Protein AF-A0A0Q4GLT6-F1 (afdb_monomer_lite)

Foldseek 3Di:
DVPAQFDFLVVLLVVLLVLLVVVVVCVVPDDDLVSQQVSFVSLLVCVVCSQVQQLLNDDPVQADPDAPAEAEDSPDRFGAGGHHPSVHHTRNNHGDPVSSCSCVSNCPQAWADAPPAQKIKGKSGGWDDWDDDDQKTKIWGIHAQVAWIKIKIFGHPLPDDPPKWKAFPVVRDTFDFPDDDSGMTITTGGHRTIMMIGD

Secondary structure (DSSP, 8-state):
--S-SSB-HHHHHHHHHHHHHHHHHTTTS---HHHHHHHHHHHHHHHHHGGGGSGGGS-GGGB-SS-SSS---TTS---BSSB--SSSPB-SS-B-GGGGGHHHHHHHHHEEEPTTSSEEEEESS-EEEEEEETTEEEEEE-S-TTSEEEEEEEESTT---TT-EEEETTT-PBPPEEEE-SSEEEEEEETT-EEEEE-

Radius of gyration: 19.16 Å; chains: 1; bounding box: 46×37×54 Å

pLDDT: mean 92.36, std 6.63, range [45.94, 98.44]

Structure (mmCIF, N/CA/C/O backbone):
data_AF-A0A0Q4GLT6-F1
#
_entry.id   AF-A0A0Q4GLT6-F1
#
loop_
_atom_site.group_PDB
_atom_site.id
_atom_site.type_symbol
_atom_site.label_atom_id
_atom_site.label_alt_id
_atom_site.label_comp_id
_atom_site.label_asym_id
_atom_site.label_entity_id
_atom_site.label_seq_id
_atom_site.pdbx_PDB_ins_code
_atom_site.Cartn_x
_atom_site.Cartn_y
_atom_site.Cartn_z
_atom_site.occupancy
_atom_site.B_iso_or_equiv
_atom_site.auth_seq_id
_atom_site.auth_comp_id
_atom_site.auth_asym_id
_atom_site.auth_atom_id
_atom_site.pdbx_PDB_model_num
ATOM 1 N N . MET A 1 1 ? 18.173 -14.818 -15.692 1.00 53.97 1 MET A N 1
ATOM 2 C CA . MET A 1 1 ? 18.092 -13.513 -15.004 1.00 53.97 1 MET A CA 1
ATOM 3 C C . MET A 1 1 ? 18.780 -13.551 -13.631 1.00 53.97 1 MET A C 1
ATOM 5 O O . MET A 1 1 ? 18.191 -13.119 -12.659 1.00 53.97 1 MET A O 1
ATOM 9 N N . ARG A 1 2 ? 20.009 -14.083 -13.488 1.00 45.94 2 ARG A N 1
ATOM 10 C CA . ARG A 1 2 ? 20.716 -14.026 -12.184 1.00 45.94 2 ARG A CA 1
ATOM 11 C C . ARG A 1 2 ? 21.613 -12.79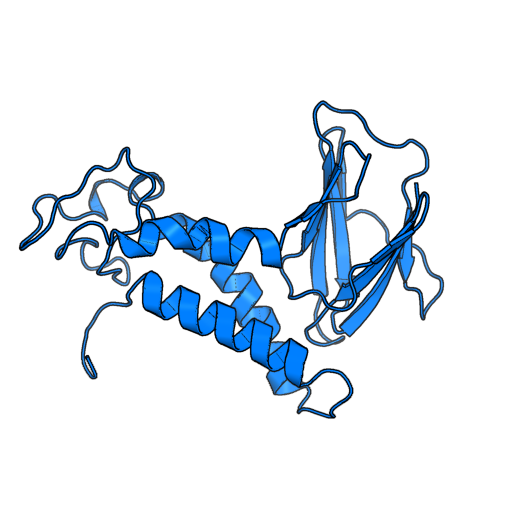0 -12.044 1.00 45.94 2 ARG A C 1
ATOM 13 O O . ARG A 1 2 ? 21.877 -12.378 -10.925 1.00 45.94 2 ARG A O 1
ATOM 20 N N . ASP A 1 3 ? 21.994 -12.199 -13.178 1.00 64.50 3 ASP A N 1
ATOM 21 C CA . ASP A 1 3 ? 22.945 -11.086 -13.290 1.00 64.50 3 ASP A CA 1
ATOM 22 C C . ASP A 1 3 ? 22.360 -9.910 -14.104 1.00 64.50 3 ASP A C 1
ATOM 24 O O . ASP A 1 3 ? 23.092 -9.206 -14.797 1.00 64.50 3 ASP A O 1
ATOM 28 N N . ALA A 1 4 ? 21.031 -9.739 -14.111 1.00 64.19 4 ALA A N 1
ATOM 29 C CA . ALA A 1 4 ? 20.421 -8.595 -14.790 1.00 64.19 4 ALA A CA 1
ATOM 30 C C . ALA A 1 4 ? 20.721 -7.314 -13.983 1.00 64.19 4 ALA A C 1
ATOM 32 O O . ALA A 1 4 ? 20.488 -7.314 -12.775 1.00 64.19 4 ALA A O 1
ATOM 33 N N . PRO A 1 5 ? 21.239 -6.239 -14.608 1.00 76.75 5 PRO A N 1
ATOM 34 C CA . PRO A 1 5 ? 21.562 -4.991 -13.909 1.00 76.75 5 PRO A CA 1
ATOM 35 C C . PRO A 1 5 ? 20.319 -4.150 -13.562 1.00 76.75 5 PRO A C 1
ATOM 37 O O . PRO A 1 5 ? 20.450 -3.091 -12.960 1.00 76.75 5 PRO A O 1
ATOM 40 N N . TYR A 1 6 ? 19.127 -4.624 -13.927 1.00 80.94 6 TYR A N 1
ATOM 41 C CA . TYR A 1 6 ? 17.846 -3.950 -13.752 1.00 80.94 6 TYR A CA 1
ATOM 42 C C . TYR A 1 6 ? 16.875 -4.804 -12.931 1.00 80.94 6 TYR A C 1
ATOM 44 O O . TYR A 1 6 ? 17.048 -6.017 -12.795 1.00 80.94 6 TYR A O 1
ATOM 52 N N . THR A 1 7 ? 15.830 -4.160 -12.417 1.00 86.06 7 THR A N 1
ATOM 53 C CA . THR A 1 7 ? 14.668 -4.828 -11.815 1.00 86.06 7 THR A CA 1
ATOM 54 C C . THR A 1 7 ? 13.480 -4.767 -12.772 1.00 86.06 7 THR A C 1
ATOM 56 O O . THR A 1 7 ? 13.365 -3.809 -13.541 1.00 86.06 7 THR A O 1
ATOM 59 N N . ALA A 1 8 ? 12.596 -5.763 -12.724 1.00 88.56 8 ALA A N 1
ATOM 60 C CA . ALA A 1 8 ? 11.347 -5.752 -13.475 1.00 88.56 8 ALA A CA 1
ATOM 61 C C . ALA A 1 8 ? 10.163 -5.378 -12.581 1.00 88.56 8 ALA A C 1
ATOM 63 O O . ALA A 1 8 ? 10.032 -5.845 -11.444 1.00 88.56 8 ALA A O 1
ATOM 64 N N . ALA A 1 9 ? 9.273 -4.536 -13.104 1.00 90.25 9 ALA A N 1
ATOM 65 C CA . ALA A 1 9 ? 8.124 -4.040 -12.356 1.00 90.25 9 ALA A CA 1
ATOM 66 C C . ALA A 1 9 ? 7.183 -5.180 -11.915 1.00 90.25 9 ALA A C 1
ATOM 68 O O . ALA A 1 9 ? 6.684 -5.163 -10.784 1.00 90.25 9 ALA A O 1
ATOM 69 N N . TYR A 1 10 ? 6.971 -6.182 -12.775 1.00 89.06 10 TYR A N 1
ATOM 70 C CA . TYR A 1 10 ? 6.223 -7.396 -12.447 1.00 89.06 10 TYR A CA 1
ATOM 71 C C . TYR A 1 10 ? 6.847 -8.202 -11.300 1.00 89.06 10 TYR A C 1
ATOM 73 O O . TYR A 1 10 ? 6.156 -8.499 -10.325 1.00 89.06 10 TYR A O 1
ATOM 81 N N . GLU A 1 11 ? 8.147 -8.508 -11.364 1.00 88.81 11 GLU A N 1
ATOM 82 C CA . GLU A 1 11 ? 8.842 -9.301 -10.333 1.00 88.81 11 GLU A CA 1
ATOM 83 C C . GLU A 1 11 ? 8.754 -8.624 -8.958 1.00 88.81 11 GLU A C 1
ATOM 85 O O . GLU A 1 11 ? 8.500 -9.258 -7.932 1.00 88.81 11 GLU A O 1
ATOM 90 N N . GLU A 1 12 ? 8.891 -7.299 -8.928 1.00 90.50 12 GLU A N 1
ATOM 91 C CA . GLU A 1 12 ? 8.706 -6.514 -7.714 1.00 90.50 12 GLU A CA 1
ATOM 92 C C . GLU A 1 12 ? 7.288 -6.598 -7.144 1.00 90.50 12 GLU A C 1
ATOM 94 O O . GLU A 1 12 ? 7.102 -6.658 -5.921 1.00 90.50 12 GLU A O 1
ATOM 99 N N . GLN A 1 13 ? 6.278 -6.593 -8.014 1.00 91.94 13 GLN A N 1
ATOM 100 C CA . GLN A 1 13 ? 4.893 -6.747 -7.597 1.00 91.94 13 GLN A CA 1
ATOM 101 C C . GLN A 1 13 ? 4.614 -8.164 -7.080 1.00 91.94 13 GLN A C 1
ATOM 103 O O . GLN A 1 13 ? 3.878 -8.299 -6.099 1.00 91.94 13 GLN A O 1
ATOM 108 N N . GLU A 1 14 ? 5.220 -9.202 -7.661 1.00 91.88 14 GLU A N 1
ATOM 109 C CA . GLU A 1 14 ? 5.133 -10.569 -7.136 1.00 91.88 14 GLU A CA 1
ATOM 110 C C . GLU A 1 14 ? 5.737 -10.670 -5.735 1.00 91.88 14 GLU A C 1
ATOM 112 O O . GLU A 1 14 ? 5.098 -11.223 -4.838 1.00 91.88 14 GLU A O 1
ATOM 117 N N . VAL A 1 15 ? 6.914 -10.076 -5.503 1.00 94.00 15 VAL A N 1
ATOM 118 C CA . VAL A 1 15 ? 7.520 -10.013 -4.162 1.00 94.00 15 VAL A CA 1
ATOM 119 C C . VAL A 1 15 ? 6.592 -9.288 -3.189 1.00 94.00 15 VAL A C 1
ATOM 121 O O . VAL A 1 15 ? 6.331 -9.788 -2.095 1.00 94.00 15 VAL A O 1
ATOM 124 N N . TYR A 1 16 ? 6.050 -8.133 -3.580 1.00 95.19 16 TYR A N 1
ATOM 125 C CA . TYR A 1 16 ? 5.094 -7.386 -2.764 1.00 95.19 16 TYR A CA 1
ATOM 126 C C . TYR A 1 16 ? 3.873 -8.235 -2.375 1.00 95.19 16 TYR A C 1
ATOM 128 O O . TYR A 1 16 ? 3.513 -8.301 -1.196 1.00 95.19 16 TYR A O 1
ATOM 136 N N . SER A 1 17 ? 3.265 -8.925 -3.340 1.00 94.44 17 SER A N 1
ATOM 137 C CA . SER A 1 17 ? 2.111 -9.792 -3.096 1.00 94.44 17 SER A CA 1
ATOM 138 C C . SER A 1 17 ? 2.463 -10.989 -2.217 1.00 94.44 17 SER A C 1
ATOM 140 O O . SER A 1 17 ? 1.755 -11.248 -1.246 1.00 94.44 17 SER A O 1
ATOM 142 N N . ALA A 1 18 ? 3.589 -11.655 -2.475 1.00 96.38 18 ALA A N 1
ATOM 143 C CA . ALA A 1 18 ? 4.052 -12.785 -1.676 1.00 96.38 18 ALA A CA 1
ATOM 144 C C . ALA A 1 18 ? 4.312 -12.396 -0.212 1.00 96.38 18 ALA A C 1
ATOM 146 O O . ALA A 1 18 ? 4.045 -13.180 0.696 1.00 96.38 18 ALA A O 1
ATOM 147 N N . LEU A 1 19 ? 4.798 -11.178 0.042 1.00 96.94 19 LEU A N 1
ATOM 148 C CA . LEU A 1 19 ? 4.996 -10.669 1.399 1.00 96.94 19 LEU A CA 1
ATOM 149 C C . LEU A 1 19 ? 3.674 -10.374 2.122 1.00 96.94 19 LEU A C 1
ATOM 151 O O . LEU A 1 19 ? 3.557 -10.652 3.318 1.00 96.94 19 LEU A O 1
ATOM 155 N N . HIS A 1 20 ? 2.673 -9.846 1.412 1.00 95.75 20 HIS A N 1
ATOM 156 C CA . HIS A 1 20 ? 1.318 -9.701 1.950 1.00 95.75 20 HIS A CA 1
ATOM 157 C C . HIS A 1 20 ? 0.700 -11.065 2.289 1.00 95.75 20 HIS A C 1
ATOM 159 O O . HIS A 1 20 ? 0.166 -11.239 3.388 1.00 95.75 20 HIS A O 1
ATOM 165 N N . ASP A 1 21 ? 0.826 -12.039 1.386 1.00 95.19 21 ASP A N 1
ATOM 166 C CA . ASP A 1 21 ? 0.329 -13.398 1.598 1.00 95.19 21 ASP A CA 1
ATOM 167 C C . ASP A 1 21 ? 1.058 -14.085 2.757 1.00 95.19 21 ASP A C 1
ATOM 169 O O . ASP A 1 21 ? 0.410 -14.653 3.631 1.00 95.19 21 ASP A O 1
ATOM 173 N N . TYR A 1 22 ? 2.384 -13.950 2.853 1.00 96.50 22 TYR A N 1
ATOM 174 C CA . TYR A 1 22 ? 3.155 -14.470 3.983 1.00 96.50 22 TYR A CA 1
ATOM 175 C C . TYR A 1 22 ? 2.624 -13.955 5.326 1.00 96.50 22 TYR A C 1
ATOM 177 O O . TYR A 1 22 ? 2.418 -14.742 6.249 1.00 96.50 22 TYR A O 1
ATOM 185 N N . LEU A 1 23 ? 2.376 -12.646 5.449 1.00 94.75 23 LEU A N 1
ATOM 186 C CA . LEU A 1 23 ? 1.853 -12.064 6.689 1.00 94.75 23 LEU A CA 1
ATOM 187 C C . LEU A 1 23 ? 0.439 -12.548 7.017 1.00 94.75 23 LEU A C 1
ATOM 189 O O . LEU A 1 23 ? 0.106 -12.698 8.192 1.00 94.75 23 LEU A O 1
ATOM 193 N N . LYS A 1 24 ? -0.381 -12.783 5.992 1.00 92.44 24 LYS A N 1
ATOM 194 C CA . LYS A 1 24 ? -1.731 -13.322 6.144 1.00 92.44 24 LYS A CA 1
ATOM 195 C C . LYS A 1 24 ? -1.706 -14.778 6.610 1.00 92.44 24 LYS A C 1
ATOM 197 O O . LYS A 1 24 ? -2.409 -15.118 7.552 1.00 92.44 24 LYS A O 1
ATOM 202 N N . GLU A 1 25 ? -0.881 -15.621 5.996 1.00 93.94 25 GLU A N 1
ATOM 203 C CA . GLU A 1 25 ? -0.730 -17.029 6.388 1.00 93.94 25 GLU A CA 1
ATOM 204 C C . GLU A 1 25 ? -0.052 -17.179 7.762 1.00 93.94 25 GLU A C 1
ATOM 206 O O . GLU A 1 25 ? -0.328 -18.120 8.502 1.00 93.94 25 GLU A O 1
ATOM 211 N N . ALA A 1 26 ? 0.805 -16.226 8.143 1.00 93.06 26 ALA A N 1
ATOM 212 C CA . ALA A 1 26 ? 1.426 -16.168 9.465 1.00 93.06 26 ALA A CA 1
ATOM 213 C C . ALA A 1 26 ? 0.487 -15.635 10.567 1.00 93.06 26 ALA A C 1
ATOM 215 O O . ALA A 1 26 ? 0.909 -15.492 11.718 1.00 93.06 26 ALA A O 1
ATOM 216 N N . GLU A 1 27 ? -0.771 -15.311 10.259 1.00 87.94 27 GLU A N 1
ATOM 217 C CA . GLU A 1 27 ? -1.710 -14.801 11.251 1.00 87.94 27 GLU A CA 1
ATOM 218 C C . GLU A 1 27 ? -1.935 -15.814 12.389 1.00 87.94 27 GLU A C 1
ATOM 220 O O . GLU A 1 27 ? -2.259 -16.980 12.177 1.00 87.94 27 GLU A O 1
ATOM 225 N N . GLY A 1 28 ? -1.752 -15.363 13.634 1.00 86.56 28 GLY A N 1
ATOM 226 C CA . GLY A 1 28 ? -1.844 -16.223 14.819 1.00 86.56 28 GLY A CA 1
ATOM 227 C C . GLY A 1 28 ? -0.622 -17.119 15.057 1.00 86.56 28 GLY A C 1
ATOM 228 O O . GLY A 1 28 ? -0.578 -17.807 16.076 1.00 86.56 28 GLY A O 1
ATOM 229 N N . ILE A 1 29 ? 0.381 -17.077 14.177 1.00 92.62 29 ILE A N 1
ATOM 230 C CA . ILE A 1 29 ? 1.653 -17.785 14.326 1.00 92.62 29 ILE A CA 1
ATOM 231 C C . ILE A 1 29 ? 2.713 -16.804 14.833 1.00 92.62 29 ILE A C 1
ATOM 233 O O . ILE A 1 29 ? 2.824 -15.660 14.381 1.00 92.62 29 ILE A O 1
ATOM 237 N N . GLU A 1 30 ? 3.518 -17.243 15.799 1.00 91.44 30 GLU A N 1
ATOM 238 C CA . GLU A 1 30 ? 4.650 -16.449 16.258 1.00 91.44 30 GLU A CA 1
ATOM 239 C C . GLU A 1 30 ? 5.762 -16.461 15.201 1.00 91.44 30 GLU A C 1
ATOM 241 O O . GLU A 1 30 ? 6.392 -17.483 14.938 1.00 91.44 30 GLU A O 1
ATOM 246 N N . ILE A 1 31 ? 6.004 -15.298 14.599 1.00 94.56 31 ILE A N 1
ATOM 247 C CA . ILE A 1 31 ? 7.151 -15.038 13.729 1.00 94.56 31 ILE A CA 1
ATOM 248 C C . ILE A 1 31 ? 8.060 -13.993 14.371 1.00 94.56 31 ILE A C 1
ATOM 250 O O . ILE A 1 31 ? 7.618 -13.183 15.193 1.00 94.56 31 ILE A O 1
ATOM 254 N N . LEU A 1 32 ? 9.338 -13.990 13.985 1.00 95.69 32 LEU A N 1
ATOM 255 C CA . LEU A 1 32 ? 10.314 -13.055 14.540 1.00 95.69 32 LEU A CA 1
ATOM 256 C C . LEU A 1 32 ? 9.850 -11.597 14.344 1.00 95.69 32 LEU A C 1
ATOM 258 O O . LEU A 1 32 ? 9.499 -11.214 13.224 1.00 95.69 32 LEU A O 1
ATOM 262 N N . PRO A 1 33 ? 9.895 -10.745 15.387 1.00 93.25 33 PRO A N 1
ATOM 263 C CA . PRO A 1 33 ? 9.512 -9.337 15.269 1.00 93.25 33 PRO A CA 1
ATOM 264 C C . PRO A 1 33 ? 10.293 -8.582 14.181 1.00 93.25 33 PRO A C 1
ATOM 266 O O . PRO A 1 33 ? 9.737 -7.739 13.482 1.00 93.25 33 PRO A O 1
ATOM 269 N N . SER A 1 34 ? 11.568 -8.930 13.971 1.00 95.94 34 SER A N 1
ATOM 270 C CA . SER A 1 34 ? 12.395 -8.376 12.890 1.00 95.94 34 SER A CA 1
ATOM 271 C C . SER A 1 34 ? 11.851 -8.673 11.492 1.00 95.94 34 SER A C 1
ATOM 273 O O . SER A 1 34 ? 11.981 -7.825 10.616 1.00 95.94 34 SER A O 1
ATOM 275 N N . VAL A 1 35 ? 11.216 -9.831 11.281 1.00 96.00 35 VAL A N 1
ATOM 276 C CA . VAL A 1 35 ? 10.602 -10.192 9.994 1.00 96.00 35 VAL A CA 1
ATOM 277 C C . VAL A 1 35 ? 9.373 -9.325 9.742 1.00 96.00 35 VAL A C 1
ATOM 279 O O . VAL A 1 35 ? 9.273 -8.718 8.681 1.00 96.00 35 VAL A O 1
ATOM 282 N N . ARG A 1 36 ? 8.479 -9.179 10.731 1.00 94.50 36 ARG A N 1
ATOM 283 C CA . ARG A 1 36 ? 7.314 -8.280 10.614 1.00 94.50 36 ARG A CA 1
ATOM 284 C C . ARG A 1 36 ? 7.729 -6.844 10.321 1.00 94.50 36 ARG A C 1
ATOM 286 O O . ARG A 1 36 ? 7.158 -6.217 9.433 1.00 94.50 36 ARG A O 1
ATOM 293 N N . LEU A 1 37 ? 8.726 -6.351 11.055 1.00 96.62 37 LEU A N 1
ATOM 294 C CA . LEU A 1 37 ? 9.273 -5.010 10.884 1.00 96.62 37 LEU A CA 1
ATOM 295 C C . LEU A 1 37 ? 9.829 -4.818 9.470 1.00 96.62 37 LEU A C 1
ATOM 297 O O . LEU A 1 37 ? 9.433 -3.878 8.787 1.00 96.62 37 LEU A O 1
ATOM 301 N N . LEU A 1 38 ? 10.708 -5.720 9.021 1.00 97.88 38 LEU A N 1
ATOM 302 C CA . LEU A 1 38 ? 11.345 -5.623 7.709 1.00 97.88 38 LEU A CA 1
ATOM 303 C C . LEU A 1 38 ? 10.314 -5.651 6.578 1.00 97.88 38 LEU A C 1
ATOM 305 O O . LEU A 1 38 ? 10.398 -4.842 5.660 1.00 97.88 38 LEU A O 1
ATOM 309 N N . ILE A 1 39 ? 9.329 -6.550 6.660 1.00 97.50 39 ILE A N 1
ATOM 310 C CA . ILE A 1 39 ? 8.279 -6.661 5.644 1.00 97.50 39 ILE A CA 1
ATOM 311 C C . ILE A 1 39 ? 7.423 -5.390 5.598 1.00 97.50 39 ILE A C 1
ATOM 313 O O . ILE A 1 39 ? 7.142 -4.886 4.513 1.00 97.50 39 ILE A O 1
ATOM 317 N N . ALA A 1 40 ? 7.022 -4.849 6.751 1.00 97.00 40 ALA A N 1
ATOM 318 C CA . ALA A 1 40 ? 6.205 -3.638 6.793 1.00 97.00 40 ALA A CA 1
ATOM 319 C C . ALA A 1 40 ? 6.943 -2.414 6.230 1.00 97.00 40 ALA A C 1
ATOM 321 O O . ALA A 1 40 ? 6.370 -1.670 5.435 1.00 97.00 40 ALA A O 1
ATOM 322 N N . GLU A 1 41 ? 8.222 -2.238 6.569 1.00 97.50 41 GLU A N 1
ATOM 323 C CA . GLU A 1 41 ? 9.033 -1.148 6.013 1.00 97.50 41 GLU A CA 1
ATOM 324 C C . GLU A 1 41 ? 9.321 -1.352 4.519 1.00 97.50 41 GLU A C 1
ATOM 326 O O . GLU A 1 41 ? 9.269 -0.389 3.753 1.00 97.50 41 GLU A O 1
ATOM 331 N N . PHE A 1 42 ? 9.542 -2.592 4.065 1.00 96.94 42 PHE A N 1
ATOM 332 C CA . PHE A 1 42 ? 9.641 -2.891 2.634 1.00 96.94 42 PHE A CA 1
ATOM 333 C C . PHE A 1 42 ? 8.369 -2.466 1.894 1.00 96.94 42 PHE A C 1
ATOM 335 O O . PHE A 1 42 ? 8.447 -1.729 0.913 1.00 96.94 42 PHE A O 1
ATOM 342 N N . ILE A 1 43 ? 7.196 -2.876 2.390 1.00 96.56 43 ILE A N 1
ATOM 343 C CA . ILE A 1 43 ? 5.889 -2.524 1.820 1.00 96.56 43 ILE A CA 1
ATOM 344 C C . ILE A 1 43 ? 5.715 -1.003 1.759 1.00 96.56 43 ILE A C 1
ATOM 346 O O . ILE A 1 43 ? 5.368 -0.462 0.708 1.00 96.56 43 ILE A O 1
ATOM 350 N N . ARG A 1 44 ? 6.023 -0.301 2.853 1.00 95.94 44 ARG A N 1
ATOM 351 C CA . ARG A 1 44 ? 5.965 1.161 2.917 1.00 95.94 44 ARG A CA 1
ATOM 352 C C . ARG A 1 44 ? 6.814 1.821 1.835 1.00 95.94 44 ARG A C 1
ATOM 354 O O . ARG A 1 44 ? 6.348 2.723 1.138 1.00 95.94 44 ARG A O 1
ATOM 361 N N . HIS A 1 45 ? 8.068 1.400 1.705 1.00 95.12 45 HIS A N 1
ATOM 362 C CA . HIS A 1 45 ? 8.991 1.994 0.743 1.00 95.12 45 HIS A CA 1
ATOM 363 C C . HIS A 1 45 ? 8.650 1.613 -0.700 1.00 95.12 45 HIS A C 1
ATOM 365 O O . HIS A 1 45 ? 8.780 2.456 -1.589 1.00 95.12 45 HIS A O 1
ATOM 371 N N . MET A 1 46 ? 8.125 0.406 -0.925 1.00 92.88 46 MET A N 1
ATOM 372 C CA . MET A 1 46 ? 7.601 -0.032 -2.219 1.00 92.88 46 MET A CA 1
ATOM 373 C C . MET A 1 46 ? 6.496 0.913 -2.713 1.00 92.88 46 MET A C 1
ATOM 375 O O . MET A 1 46 ? 6.559 1.388 -3.848 1.00 92.88 46 MET A O 1
ATOM 379 N N . MET A 1 47 ? 5.564 1.306 -1.835 1.00 89.69 47 MET A N 1
ATOM 380 C CA . MET A 1 47 ? 4.498 2.262 -2.171 1.00 89.69 47 MET A CA 1
ATOM 381 C C . MET A 1 47 ? 5.016 3.625 -2.641 1.00 89.69 47 MET A C 1
ATOM 383 O O . MET A 1 47 ? 4.379 4.273 -3.470 1.00 89.69 47 MET A O 1
ATOM 387 N N . GLY A 1 48 ? 6.167 4.069 -2.128 1.00 86.44 48 GLY A N 1
ATOM 388 C CA . GLY A 1 48 ? 6.793 5.325 -2.543 1.00 86.44 48 GLY A CA 1
ATOM 389 C C . GLY A 1 48 ? 7.447 5.258 -3.926 1.00 86.44 48 GLY A C 1
ATOM 390 O O . GLY A 1 48 ? 7.506 6.270 -4.627 1.00 86.44 48 GLY A O 1
ATOM 391 N N . ARG A 1 49 ? 7.918 4.077 -4.342 1.00 89.19 49 ARG A N 1
ATOM 392 C CA . ARG A 1 49 ? 8.647 3.901 -5.608 1.00 89.19 49 ARG A CA 1
ATOM 393 C C . ARG A 1 49 ? 7.795 3.367 -6.754 1.00 89.19 49 ARG A C 1
ATOM 395 O O . ARG A 1 49 ? 8.034 3.782 -7.878 1.00 89.19 49 ARG A O 1
ATOM 402 N N . VAL A 1 50 ? 6.766 2.555 -6.496 1.00 91.31 50 VAL A N 1
ATOM 403 C CA . VAL A 1 50 ? 5.988 1.864 -7.548 1.00 91.31 50 VAL A CA 1
ATOM 404 C C . VAL A 1 50 ? 5.332 2.813 -8.557 1.00 91.31 50 VAL A C 1
ATOM 406 O O . VAL A 1 50 ? 5.218 2.496 -9.736 1.00 91.31 50 VAL A O 1
ATOM 409 N N . ALA A 1 51 ? 4.948 4.020 -8.130 1.00 90.69 51 ALA A N 1
ATOM 410 C CA . ALA A 1 51 ? 4.429 5.040 -9.041 1.00 90.69 51 ALA A CA 1
ATOM 411 C C . ALA A 1 51 ? 5.467 5.464 -10.099 1.00 90.69 51 ALA A C 1
ATOM 413 O O . ALA A 1 51 ? 5.101 5.814 -11.214 1.00 90.69 51 ALA A O 1
ATOM 414 N N . HIS A 1 52 ? 6.757 5.395 -9.775 1.00 92.62 52 HIS A N 1
ATOM 415 C CA . HIS A 1 52 ? 7.857 5.750 -10.668 1.00 92.62 52 HIS A CA 1
ATOM 416 C C . HIS A 1 52 ? 8.254 4.608 -11.611 1.00 92.62 52 HIS A C 1
ATOM 418 O O . HIS A 1 52 ? 9.203 4.758 -12.368 1.00 92.62 52 HIS A O 1
ATOM 424 N N . TYR A 1 53 ? 7.528 3.486 -11.611 1.00 93.50 53 TYR A N 1
ATOM 425 C CA . TYR A 1 53 ? 7.721 2.432 -12.617 1.00 93.50 53 TYR A CA 1
ATOM 426 C C . TYR A 1 53 ? 7.023 2.792 -13.925 1.00 93.50 53 TYR A C 1
ATOM 428 O O . TYR A 1 53 ? 7.374 2.286 -14.988 1.00 93.50 53 TYR A O 1
ATOM 436 N N . TYR A 1 54 ? 6.056 3.709 -13.857 1.00 94.06 54 TYR A N 1
ATOM 437 C CA . TYR A 1 54 ? 5.382 4.256 -15.020 1.00 94.06 54 TYR A CA 1
ATOM 438 C C . TYR A 1 54 ? 6.216 5.391 -15.629 1.00 94.06 54 TYR A C 1
ATOM 440 O O . TYR A 1 54 ? 6.563 6.345 -14.922 1.00 94.06 54 TYR A O 1
ATOM 448 N N . PRO A 1 55 ? 6.459 5.379 -16.951 1.00 94.25 55 PRO A N 1
ATOM 449 C CA . PRO A 1 55 ? 7.247 6.416 -17.615 1.00 94.25 55 PRO A CA 1
ATOM 450 C C . PRO A 1 55 ? 6.611 7.810 -17.517 1.00 94.25 55 PRO A C 1
ATOM 452 O O . PRO A 1 55 ? 7.307 8.818 -17.630 1.00 94.25 55 PRO A O 1
ATOM 455 N N . THR A 1 56 ? 5.300 7.888 -17.264 1.00 93.06 56 THR A N 1
ATOM 456 C CA . THR A 1 56 ? 4.561 9.138 -17.021 1.00 93.06 56 THR A CA 1
ATOM 457 C C . THR A 1 56 ? 5.029 9.878 -15.764 1.00 93.06 56 THR A C 1
ATOM 459 O O . THR A 1 56 ? 4.893 11.097 -15.686 1.00 93.06 56 THR A O 1
ATOM 462 N N . MET A 1 57 ? 5.587 9.159 -14.786 1.00 94.19 57 MET A N 1
ATOM 463 C CA . MET A 1 57 ? 6.092 9.724 -13.528 1.00 94.19 57 MET A CA 1
ATOM 464 C C . MET A 1 57 ? 7.600 10.001 -13.563 1.00 94.19 57 MET A C 1
ATOM 466 O O . MET A 1 57 ? 8.138 10.591 -12.625 1.00 94.19 57 MET A O 1
ATOM 470 N N . LEU A 1 58 ? 8.284 9.590 -14.633 1.00 93.31 58 LEU A N 1
ATOM 471 C CA . LEU A 1 58 ? 9.722 9.753 -14.796 1.00 93.31 58 LEU A CA 1
ATOM 472 C C . LEU A 1 58 ? 10.060 10.995 -15.622 1.00 93.31 58 LEU A C 1
ATOM 474 O O . LEU A 1 58 ? 9.339 11.406 -16.541 1.00 93.31 58 LEU A O 1
ATOM 478 N N . LYS A 1 59 ? 11.217 11.582 -15.304 1.00 92.62 59 LYS A N 1
ATOM 479 C CA . LYS A 1 59 ? 11.815 12.617 -16.146 1.00 92.62 59 LYS A CA 1
ATOM 480 C C . LYS A 1 59 ? 12.169 12.037 -17.512 1.00 92.62 59 LYS A C 1
ATOM 482 O O . LYS A 1 59 ? 12.459 10.852 -17.633 1.00 92.62 59 LYS A O 1
ATOM 487 N N . GLU A 1 60 ? 12.154 12.882 -18.534 1.00 92.62 60 GLU A N 1
ATOM 488 C CA . GLU A 1 60 ? 12.373 12.445 -19.915 1.00 92.62 60 GLU A CA 1
ATOM 489 C C . GLU A 1 60 ? 13.745 11.821 -20.123 1.00 92.62 60 GLU A C 1
ATOM 491 O O . GLU A 1 60 ? 13.864 10.783 -20.759 1.00 92.62 60 GLU A O 1
ATOM 496 N N . GLU A 1 61 ? 14.767 12.419 -19.526 1.00 93.06 61 GLU A N 1
ATOM 497 C CA . GLU A 1 61 ? 16.139 11.941 -19.593 1.00 93.06 61 GLU A CA 1
ATOM 498 C C . GLU A 1 61 ? 16.350 10.574 -18.922 1.00 93.06 61 GLU A C 1
ATOM 500 O O . GLU A 1 61 ? 17.316 9.892 -19.252 1.00 93.06 61 GLU A O 1
ATOM 505 N N . ALA A 1 62 ? 15.449 10.152 -18.028 1.00 93.19 62 ALA A N 1
ATOM 506 C CA . ALA A 1 62 ? 15.530 8.869 -17.330 1.00 93.19 62 ALA A CA 1
ATOM 507 C C . ALA A 1 62 ? 14.894 7.708 -18.116 1.00 93.19 62 ALA A C 1
ATOM 509 O O . ALA A 1 62 ? 15.026 6.557 -17.709 1.00 93.19 62 ALA A O 1
ATOM 510 N N . VAL A 1 63 ? 14.201 7.996 -19.222 1.00 95.06 63 VAL A N 1
ATOM 511 C CA . VAL A 1 63 ? 13.527 6.994 -20.056 1.00 95.06 63 VAL A CA 1
ATOM 512 C C . VAL A 1 63 ? 14.280 6.848 -21.376 1.00 95.06 63 VAL A C 1
ATOM 514 O O . VAL A 1 63 ? 14.692 7.844 -21.979 1.00 95.06 63 VAL A O 1
ATOM 517 N N . ALA A 1 64 ? 14.472 5.609 -21.826 1.00 94.62 64 ALA A N 1
ATOM 518 C CA . ALA A 1 64 ? 15.107 5.310 -23.100 1.00 94.62 64 ALA A CA 1
ATOM 519 C C . ALA A 1 64 ? 14.355 6.002 -24.247 1.00 94.62 64 ALA A C 1
ATOM 521 O O . ALA A 1 64 ? 13.124 6.029 -24.288 1.00 94.62 64 ALA A O 1
ATOM 522 N N . LYS A 1 65 ? 15.102 6.601 -25.179 1.00 90.00 65 LYS A N 1
ATOM 523 C CA . LYS A 1 65 ? 14.511 7.255 -26.361 1.00 90.00 65 LYS A CA 1
ATOM 524 C C . LYS A 1 65 ? 14.089 6.255 -27.430 1.00 90.00 65 LYS A C 1
ATOM 526 O O . LYS A 1 65 ? 13.153 6.526 -28.173 1.00 90.00 65 LYS A O 1
ATOM 531 N N . GLU A 1 66 ? 14.796 5.135 -27.502 1.00 88.50 66 GLU A N 1
ATOM 532 C CA . GLU A 1 66 ? 14.533 4.035 -28.419 1.00 88.50 66 GLU A CA 1
ATOM 533 C C . GLU A 1 66 ? 14.601 2.733 -27.623 1.00 88.50 66 GLU A C 1
ATOM 535 O O . GLU A 1 66 ? 15.550 2.511 -26.868 1.00 88.50 66 GLU A O 1
ATOM 540 N N . SER A 1 67 ? 13.589 1.886 -27.782 1.00 89.75 67 SER A N 1
ATOM 541 C CA . SER A 1 67 ? 13.558 0.534 -27.233 1.00 89.75 67 SER A CA 1
ATOM 542 C C . SER A 1 67 ? 14.144 -0.457 -28.242 1.00 89.75 67 SER A C 1
ATOM 544 O O . SER A 1 67 ? 14.001 -0.313 -29.455 1.00 89.75 67 SER A O 1
ATOM 546 N N . LYS A 1 68 ? 14.823 -1.490 -27.740 1.00 88.75 68 LYS A N 1
ATOM 547 C CA . LYS A 1 68 ? 15.456 -2.547 -28.544 1.00 88.75 68 LYS A CA 1
ATOM 548 C C . LYS A 1 68 ? 14.435 -3.530 -29.114 1.00 88.75 68 LYS A C 1
ATOM 550 O O . LYS A 1 68 ? 14.661 -4.080 -30.190 1.00 88.75 68 LYS A O 1
ATOM 555 N N . THR A 1 69 ? 13.351 -3.770 -28.376 1.00 88.19 69 THR A N 1
ATOM 556 C CA . THR A 1 69 ? 12.379 -4.828 -28.688 1.00 88.19 69 THR A CA 1
ATOM 557 C C . THR A 1 69 ? 10.943 -4.312 -28.710 1.00 88.19 69 THR A C 1
ATOM 559 O O . THR A 1 69 ? 10.229 -4.548 -29.681 1.00 88.19 69 THR A O 1
ATOM 562 N N . GLY A 1 70 ? 10.506 -3.667 -27.629 1.00 90.56 70 GLY A N 1
ATOM 563 C CA . GLY A 1 70 ? 9.141 -3.190 -27.439 1.00 90.56 70 GLY A CA 1
ATOM 564 C C . GLY A 1 70 ? 8.943 -1.745 -27.881 1.00 90.56 70 GLY A C 1
ATOM 565 O O . GLY A 1 70 ? 9.705 -1.210 -28.679 1.00 90.56 70 GLY A O 1
ATOM 566 N N . GLU A 1 71 ? 7.922 -1.108 -27.317 1.00 92.38 71 GLU A N 1
ATOM 567 C CA . GLU A 1 71 ? 7.548 0.285 -27.574 1.00 92.38 71 GLU A CA 1
ATOM 568 C C . GLU A 1 71 ? 7.431 1.044 -26.249 1.00 92.38 71 GLU A C 1
ATOM 570 O O . GLU A 1 71 ? 7.131 0.450 -25.205 1.00 92.38 71 GLU A O 1
ATOM 575 N N . ILE A 1 72 ? 7.636 2.361 -26.294 1.00 93.94 72 ILE A N 1
ATOM 576 C CA . ILE A 1 72 ? 7.433 3.248 -25.145 1.00 93.94 72 ILE A CA 1
ATOM 577 C C . ILE A 1 72 ? 6.491 4.382 -25.539 1.00 93.94 72 ILE A C 1
ATOM 579 O O . ILE A 1 72 ? 6.852 5.275 -26.304 1.00 93.94 72 ILE A O 1
ATOM 583 N N . ASP A 1 73 ? 5.311 4.415 -24.924 1.00 93.56 73 ASP A N 1
ATOM 584 C CA . ASP A 1 73 ? 4.458 5.598 -24.892 1.00 93.56 73 ASP A CA 1
ATOM 585 C C . ASP A 1 73 ? 4.389 6.142 -23.461 1.00 93.56 73 ASP A C 1
ATOM 587 O O . ASP A 1 73 ? 3.730 5.599 -22.570 1.00 93.56 73 ASP A O 1
ATOM 591 N N . ARG A 1 74 ? 5.049 7.284 -23.240 1.00 92.38 74 ARG A N 1
ATOM 592 C CA . ARG A 1 74 ? 5.110 7.958 -21.931 1.00 92.38 74 ARG A CA 1
ATOM 593 C C . ARG A 1 74 ? 3.747 8.446 -21.428 1.00 92.38 74 ARG A C 1
ATOM 595 O O . ARG A 1 74 ? 3.635 8.829 -20.263 1.00 92.38 74 ARG A O 1
ATOM 602 N N . LYS A 1 75 ? 2.716 8.463 -22.279 1.00 92.50 75 LYS A N 1
ATOM 603 C CA . LYS A 1 75 ? 1.338 8.810 -21.904 1.00 92.50 75 LYS A CA 1
ATOM 604 C C . LYS A 1 75 ? 0.542 7.602 -21.414 1.00 92.50 75 LYS A C 1
ATOM 606 O O . LYS A 1 75 ? -0.538 7.792 -20.852 1.00 92.50 75 LYS A O 1
ATOM 611 N N . LEU A 1 76 ? 1.045 6.384 -21.620 1.00 91.81 76 LEU A N 1
ATOM 612 C CA . LEU A 1 76 ? 0.414 5.164 -21.139 1.00 91.81 76 LEU A CA 1
ATOM 613 C C . LEU A 1 76 ? 0.893 4.821 -19.728 1.00 91.81 76 LEU A C 1
ATOM 615 O O . LEU A 1 76 ? 2.087 4.796 -19.435 1.00 91.81 76 LEU A O 1
ATOM 619 N N . TRP A 1 77 ? -0.066 4.472 -18.872 1.00 92.31 77 TRP A N 1
ATOM 620 C CA . TRP A 1 77 ? 0.168 3.970 -17.517 1.00 92.31 77 TRP A CA 1
ATOM 621 C C . TRP A 1 77 ? 0.494 2.473 -17.537 1.00 92.31 77 TRP A C 1
ATOM 623 O O . TRP A 1 77 ? -0.197 1.660 -16.928 1.00 92.31 77 TRP A O 1
ATOM 633 N N . ILE A 1 78 ? 1.543 2.119 -18.276 1.00 93.81 78 ILE A N 1
ATOM 634 C CA . ILE A 1 78 ? 2.124 0.775 -18.325 1.00 93.81 78 ILE A CA 1
ATOM 635 C C . ILE A 1 78 ? 3.575 0.902 -17.864 1.00 93.81 78 ILE A C 1
ATOM 637 O O . ILE A 1 78 ? 4.283 1.809 -18.311 1.00 93.81 78 ILE A O 1
ATOM 641 N N . ALA A 1 79 ? 3.983 0.059 -16.917 1.00 94.88 79 ALA A N 1
ATOM 642 C CA . ALA A 1 79 ? 5.315 0.125 -16.331 1.00 94.88 79 ALA A CA 1
ATOM 643 C C . ALA A 1 79 ? 6.407 -0.186 -17.367 1.00 94.88 79 ALA A C 1
ATOM 645 O O . ALA A 1 79 ? 6.159 -0.902 -18.336 1.00 94.88 79 ALA A O 1
ATOM 646 N N . LEU A 1 80 ? 7.603 0.364 -17.168 1.00 94.69 80 LEU A N 1
ATOM 647 C CA . LEU A 1 80 ? 8.790 -0.035 -17.926 1.00 94.69 80 LEU A CA 1
ATOM 648 C C . LEU A 1 80 ? 9.237 -1.436 -17.488 1.00 94.69 80 LEU A C 1
ATOM 650 O O . LEU A 1 80 ? 9.139 -1.766 -16.306 1.00 94.69 80 LEU A O 1
ATOM 654 N N . GLU A 1 81 ? 9.705 -2.243 -18.439 1.00 91.88 81 GLU A N 1
ATOM 655 C CA . GLU A 1 81 ? 10.143 -3.620 -18.177 1.00 91.88 81 GLU A CA 1
ATOM 656 C C . GLU A 1 81 ? 11.491 -3.663 -17.454 1.00 91.88 81 GLU A C 1
ATOM 658 O O . GLU A 1 81 ? 11.628 -4.357 -16.454 1.00 91.88 81 GLU A O 1
ATOM 663 N N . ASP A 1 82 ? 12.470 -2.885 -17.912 1.00 91.88 82 ASP A N 1
ATOM 664 C CA . ASP A 1 82 ? 13.789 -2.764 -17.300 1.00 91.88 82 ASP A CA 1
ATOM 665 C C . ASP A 1 82 ? 13.928 -1.424 -16.566 1.00 91.88 82 ASP A C 1
ATOM 667 O O . ASP A 1 82 ? 14.075 -0.355 -17.168 1.00 91.88 82 ASP A O 1
ATOM 671 N N . LEU A 1 83 ? 13.857 -1.484 -15.236 1.00 91.31 83 LEU A N 1
ATOM 672 C CA . LEU A 1 83 ? 14.038 -0.341 -14.349 1.00 91.31 83 LEU A CA 1
ATOM 673 C C . LEU A 1 83 ? 15.468 -0.321 -13.803 1.00 91.31 83 LEU A C 1
ATOM 675 O O . LEU A 1 83 ? 15.906 -1.263 -13.137 1.00 91.31 83 LEU A O 1
ATOM 679 N N . HIS A 1 84 ? 16.166 0.785 -14.050 1.00 90.50 84 HIS A N 1
ATOM 680 C CA . HIS A 1 84 ? 17.549 1.009 -13.623 1.00 90.50 84 HIS A CA 1
ATOM 681 C C . HIS A 1 84 ? 17.639 1.954 -12.420 1.00 90.50 84 HIS A C 1
ATOM 683 O O . HIS A 1 84 ? 16.656 2.547 -11.975 1.00 90.50 84 HIS A O 1
ATOM 689 N N . ASP A 1 85 ? 18.847 2.107 -11.883 1.00 83.69 85 ASP A N 1
ATOM 690 C CA . ASP A 1 85 ? 19.146 2.896 -10.680 1.00 83.69 85 ASP A CA 1
ATOM 691 C C . ASP A 1 85 ? 19.178 4.424 -10.896 1.00 83.69 85 ASP A C 1
ATOM 693 O O . ASP A 1 85 ? 19.342 5.189 -9.941 1.00 83.69 85 ASP A O 1
ATOM 697 N N . GLY A 1 86 ? 18.990 4.873 -12.140 1.00 81.00 86 GLY A N 1
ATOM 698 C CA . GLY A 1 86 ? 18.991 6.278 -12.540 1.00 81.00 86 GLY A CA 1
ATOM 699 C C . GLY A 1 86 ? 20.304 6.777 -13.147 1.00 81.00 86 GLY A C 1
ATOM 700 O O . GLY A 1 86 ? 20.330 7.913 -13.625 1.00 81.00 86 GLY A O 1
ATOM 701 N N . TRP A 1 87 ? 21.369 5.967 -13.173 1.00 87.00 87 TRP A N 1
ATOM 702 C CA . TRP A 1 87 ? 22.550 6.229 -14.011 1.00 87.00 87 TRP A CA 1
ATOM 703 C C . TRP A 1 87 ? 22.355 5.769 -15.447 1.00 87.00 87 TRP A C 1
ATOM 705 O O . TRP A 1 87 ? 22.841 6.424 -16.371 1.00 87.00 87 TRP A O 1
ATOM 715 N N . GLU A 1 88 ? 21.596 4.696 -15.628 1.00 90.62 88 GLU A N 1
ATOM 716 C CA . GLU A 1 88 ? 21.177 4.190 -16.928 1.00 90.62 88 GLU A CA 1
ATOM 717 C C . GLU A 1 88 ? 19.711 4.553 -17.197 1.00 90.62 88 GLU A C 1
ATOM 719 O O . GLU A 1 88 ? 18.905 4.741 -16.277 1.00 90.62 88 GLU A O 1
ATOM 724 N N . GLN A 1 89 ? 19.365 4.709 -18.477 1.00 93.38 89 GLN A N 1
ATOM 725 C CA . GLN A 1 89 ? 17.986 4.984 -18.869 1.00 93.38 89 GLN A CA 1
ATOM 726 C C . GLN A 1 89 ? 17.139 3.719 -18.711 1.00 93.38 89 GLN A C 1
ATOM 728 O O . GLN A 1 89 ? 17.571 2.636 -19.083 1.00 93.38 89 GLN A O 1
ATOM 733 N N . SER A 1 90 ? 15.919 3.866 -18.198 1.00 94.56 90 SER A N 1
ATOM 734 C CA . SER A 1 90 ? 14.953 2.767 -18.071 1.00 94.56 90 SER A CA 1
ATOM 735 C C . SER A 1 90 ? 14.108 2.584 -19.323 1.00 94.56 90 SER A C 1
ATOM 737 O O . SER A 1 90 ? 13.784 3.560 -20.004 1.00 94.56 90 SER A O 1
ATOM 739 N N . GLY A 1 91 ? 13.695 1.345 -19.590 1.00 93.88 91 GLY A N 1
ATOM 740 C CA . GLY A 1 91 ? 12.831 1.007 -20.719 1.00 93.88 91 GLY A CA 1
ATOM 741 C C . GLY A 1 91 ? 13.567 0.637 -22.006 1.00 93.88 91 GLY A C 1
ATOM 742 O O . GLY A 1 91 ? 12.968 0.741 -23.072 1.00 93.88 91 GLY A O 1
ATOM 743 N N . GLU A 1 92 ? 14.834 0.211 -21.963 1.00 92.62 92 GLU A N 1
ATOM 744 C CA . GLU A 1 92 ? 15.515 -0.288 -23.164 1.00 92.62 92 GLU A CA 1
ATOM 745 C C . GLU A 1 92 ? 14.796 -1.493 -23.782 1.00 92.62 92 GLU A C 1
ATOM 747 O O . GLU A 1 92 ? 14.902 -1.721 -24.989 1.00 92.62 92 GLU A O 1
ATOM 752 N N . VAL A 1 93 ? 14.065 -2.275 -22.986 1.00 92.75 93 VAL A N 1
ATOM 753 C CA . VAL A 1 93 ? 13.223 -3.360 -23.495 1.00 92.75 93 VAL A CA 1
ATOM 754 C C . VAL A 1 93 ? 11.878 -2.814 -23.974 1.00 92.75 93 VAL A C 1
ATOM 756 O O . VAL A 1 93 ? 11.428 -3.190 -25.056 1.00 92.75 93 VAL A O 1
ATOM 759 N N . GLY A 1 94 ? 11.285 -1.876 -23.236 1.00 94.00 94 GLY A N 1
ATOM 760 C CA . GLY A 1 94 ? 10.020 -1.212 -23.556 1.00 94.00 94 GLY A CA 1
ATOM 761 C C . GLY A 1 94 ? 9.072 -1.170 -22.356 1.00 94.00 94 GLY A C 1
ATOM 762 O O . GLY A 1 94 ? 9.496 -1.267 -21.203 1.00 94.00 94 GLY A O 1
ATOM 763 N N . GLN A 1 95 ? 7.775 -1.007 -22.622 1.00 94.19 95 GLN A N 1
ATOM 764 C CA . GLN A 1 95 ? 6.730 -1.139 -21.604 1.00 94.19 95 GLN A CA 1
ATOM 765 C C . GLN A 1 95 ? 6.273 -2.594 -21.428 1.00 94.19 95 GLN A C 1
ATOM 767 O O . GLN A 1 95 ? 5.920 -3.279 -22.388 1.00 94.19 95 GLN A O 1
ATOM 772 N N . GLU A 1 96 ? 6.195 -3.037 -20.176 1.00 91.75 96 GLU A N 1
ATOM 773 C CA . GLU A 1 96 ? 5.777 -4.381 -19.793 1.00 91.75 96 GLU A CA 1
ATOM 774 C C . GLU A 1 96 ? 4.245 -4.474 -19.746 1.00 91.75 96 GLU A C 1
ATOM 776 O O . GLU A 1 96 ? 3.605 -3.996 -18.809 1.00 91.75 96 GLU A O 1
ATOM 781 N N . VAL A 1 97 ? 3.622 -5.129 -20.733 1.00 85.69 97 VAL A N 1
ATOM 782 C CA . VAL A 1 97 ? 2.148 -5.243 -20.814 1.00 85.69 97 VAL A CA 1
ATOM 783 C C . VAL A 1 97 ? 1.544 -5.883 -19.556 1.00 85.69 97 VAL A C 1
ATOM 785 O O . VAL A 1 97 ? 0.487 -5.451 -19.096 1.00 85.69 97 VAL A O 1
ATOM 788 N N . TYR A 1 98 ? 2.220 -6.866 -18.952 1.00 82.62 98 TYR A N 1
ATOM 789 C CA . TYR A 1 98 ? 1.791 -7.468 -17.681 1.00 82.62 98 TYR A CA 1
ATOM 790 C C . TYR A 1 98 ? 1.904 -6.488 -16.500 1.00 82.62 98 TYR A C 1
ATOM 792 O O . TYR A 1 98 ? 1.083 -6.522 -15.581 1.00 82.62 98 TYR A O 1
ATOM 800 N N . GLY A 1 99 ? 2.831 -5.530 -16.580 1.00 81.50 99 GLY A N 1
ATOM 801 C CA . GLY A 1 99 ? 2.985 -4.420 -15.645 1.00 81.50 99 GLY A CA 1
ATOM 802 C C . GLY A 1 99 ? 1.778 -3.472 -15.600 1.00 81.50 99 GLY A C 1
ATOM 803 O O . GLY A 1 99 ? 1.583 -2.769 -14.608 1.00 81.50 99 GLY A O 1
ATOM 804 N N . ALA A 1 100 ? 0.888 -3.498 -16.603 1.00 85.94 100 ALA A N 1
ATOM 805 C CA . ALA A 1 100 ? -0.384 -2.766 -16.559 1.00 85.94 100 ALA A CA 1
ATOM 806 C C . ALA A 1 100 ? -1.290 -3.211 -15.389 1.00 85.94 100 ALA A C 1
ATOM 808 O O . ALA A 1 100 ? -2.167 -2.464 -14.948 1.00 85.94 100 ALA A O 1
ATOM 809 N N . GLY A 1 101 ? -1.079 -4.427 -14.870 1.00 88.31 101 GLY A N 1
ATOM 810 C CA . GLY A 1 101 ? -1.810 -4.987 -13.736 1.00 88.31 101 GLY A CA 1
ATOM 811 C C . GLY A 1 101 ? -1.360 -4.481 -12.361 1.00 88.31 101 GLY A C 1
ATOM 812 O O . GLY A 1 101 ? -2.111 -4.623 -11.395 1.00 88.31 101 GLY A O 1
ATOM 813 N N . ILE A 1 102 ? -0.175 -3.868 -12.244 1.00 90.31 102 ILE A N 1
ATOM 814 C CA . ILE A 1 102 ? 0.483 -3.613 -10.948 1.00 90.31 102 ILE A CA 1
ATOM 815 C C . ILE A 1 102 ? -0.387 -2.770 -10.016 1.00 90.31 102 ILE A C 1
ATOM 817 O O . ILE A 1 102 ? -0.563 -3.110 -8.845 1.00 90.31 102 ILE A O 1
ATOM 821 N N . ALA A 1 103 ? -0.997 -1.698 -10.530 1.00 89.94 103 ALA A N 1
ATOM 822 C CA . ALA A 1 103 ? -1.880 -0.850 -9.731 1.00 89.94 103 ALA A CA 1
ATOM 823 C C . ALA A 1 103 ? -3.046 -1.644 -9.111 1.00 89.94 103 ALA A C 1
ATOM 825 O O . ALA A 1 103 ? -3.431 -1.388 -7.970 1.00 89.94 103 ALA A O 1
ATOM 826 N N . PHE A 1 104 ? -3.578 -2.638 -9.825 1.00 90.06 104 PHE A N 1
ATOM 827 C CA . PHE A 1 104 ? -4.662 -3.490 -9.338 1.00 90.06 104 PHE A CA 1
ATOM 828 C C . PHE A 1 104 ? -4.198 -4.517 -8.300 1.00 90.06 104 PHE A C 1
ATOM 830 O O . PHE A 1 104 ? -5.010 -4.920 -7.474 1.00 90.06 104 PHE A O 1
ATOM 837 N N . GLY A 1 105 ? -2.920 -4.905 -8.297 1.00 89.38 105 GLY A N 1
ATOM 838 C CA . GLY A 1 105 ? -2.331 -5.725 -7.232 1.00 89.38 105 GLY A CA 1
ATOM 839 C C . GLY A 1 105 ? -2.012 -4.921 -5.967 1.00 89.38 105 GLY A C 1
ATOM 840 O O . GLY A 1 105 ? -2.175 -5.409 -4.850 1.00 89.38 105 GLY A O 1
ATOM 841 N N . VAL A 1 106 ? -1.610 -3.660 -6.125 1.00 91.75 106 VAL A N 1
ATOM 842 C CA . VAL A 1 106 ? -1.148 -2.810 -5.018 1.00 91.75 106 VAL A CA 1
ATOM 843 C C . VAL A 1 106 ? -2.296 -2.080 -4.316 1.00 91.75 106 VAL A C 1
ATOM 845 O O . VAL A 1 106 ? -2.411 -2.117 -3.091 1.00 91.75 106 VAL A O 1
ATOM 848 N N . ILE A 1 107 ? -3.177 -1.416 -5.070 1.00 92.94 107 ILE A N 1
ATOM 849 C CA . ILE A 1 107 ? -4.208 -0.534 -4.499 1.00 92.94 107 ILE A CA 1
ATOM 850 C C . ILE A 1 107 ? -5.132 -1.267 -3.510 1.00 92.94 107 ILE A C 1
ATOM 852 O O . ILE A 1 107 ? -5.349 -0.732 -2.423 1.00 92.94 107 ILE A O 1
ATOM 856 N N . PRO A 1 108 ? -5.668 -2.469 -3.799 1.00 93.12 108 PRO A N 1
ATOM 857 C CA . PRO A 1 108 ? -6.577 -3.149 -2.874 1.00 93.12 108 PRO A CA 1
ATOM 858 C C . PRO A 1 108 ? -5.944 -3.529 -1.533 1.00 93.12 108 PRO A C 1
ATOM 860 O O . PRO A 1 108 ? -6.665 -3.699 -0.554 1.00 93.12 108 PRO A O 1
ATOM 863 N N . ASN A 1 109 ? -4.616 -3.649 -1.487 1.00 94.50 109 ASN A N 1
ATOM 864 C CA . ASN A 1 109 ? -3.872 -4.004 -0.284 1.00 94.50 109 ASN A CA 1
ATOM 865 C C . ASN A 1 109 ? -3.592 -2.805 0.633 1.00 94.50 109 ASN A C 1
ATOM 867 O O . ASN A 1 109 ? -3.317 -3.016 1.810 1.00 94.50 109 ASN A O 1
ATOM 871 N N . GLN A 1 110 ? -3.693 -1.571 0.121 1.00 95.50 110 GLN A N 1
ATOM 872 C CA . GLN A 1 110 ? -3.451 -0.350 0.903 1.00 95.50 110 GLN A CA 1
ATOM 873 C C . GLN A 1 110 ? -4.664 0.566 1.038 1.00 95.50 110 GLN A C 1
ATOM 875 O O . GLN A 1 110 ? -4.697 1.390 1.948 1.00 95.50 110 GLN A O 1
ATOM 880 N N . TYR A 1 111 ? -5.658 0.446 0.153 1.00 96.62 111 TYR A N 1
ATOM 881 C CA . TYR A 1 111 ? -6.848 1.295 0.123 1.00 96.62 111 TYR A CA 1
ATOM 882 C C . TYR A 1 111 ? -8.110 0.492 0.441 1.00 96.62 111 TYR A C 1
ATOM 884 O O . TYR A 1 111 ? -8.627 -0.279 -0.370 1.00 96.62 111 TYR A O 1
ATOM 892 N N . PHE A 1 112 ? -8.675 0.760 1.609 1.00 96.44 112 PHE A N 1
ATOM 893 C CA . PHE A 1 112 ? -9.815 0.060 2.174 1.00 96.44 112 PHE A CA 1
ATOM 894 C C . PHE A 1 112 ? -11.071 0.916 2.041 1.00 96.44 112 PHE A C 1
ATOM 896 O O . PHE A 1 112 ? -11.235 1.952 2.693 1.00 96.44 112 PHE A O 1
ATOM 903 N N . LYS A 1 113 ? -11.978 0.489 1.160 1.00 93.94 113 LYS A N 1
ATOM 904 C CA . LYS A 1 113 ? -13.280 1.140 0.982 1.00 93.94 113 LYS A CA 1
ATOM 905 C C . LYS A 1 113 ? -14.188 0.807 2.164 1.00 93.94 113 LYS A C 1
ATOM 907 O O . LYS A 1 113 ? -14.421 -0.367 2.449 1.00 93.94 113 LYS A O 1
ATOM 912 N N . VAL A 1 114 ? -14.766 1.830 2.787 1.00 93.69 114 VAL A N 1
ATOM 913 C CA . VAL A 1 114 ? -15.846 1.656 3.763 1.00 93.69 114 VAL A CA 1
ATOM 914 C C . VAL A 1 114 ? -17.178 1.663 3.017 1.00 93.69 114 VAL A C 1
ATOM 916 O O . VAL A 1 114 ? -17.485 2.577 2.253 1.00 93.69 114 VAL A O 1
ATOM 919 N N . LYS A 1 115 ? -17.952 0.585 3.162 1.00 88.88 115 LYS A N 1
ATOM 920 C CA . LYS A 1 115 ? -19.199 0.407 2.409 1.00 88.88 115 LYS A CA 1
ATOM 921 C C . LYS A 1 115 ? -20.224 1.470 2.815 1.00 88.88 115 LYS A C 1
ATOM 923 O O . LYS A 1 115 ? -20.446 1.664 4.001 1.00 88.88 115 LYS A O 1
ATOM 928 N N . ASN A 1 116 ? -20.892 2.057 1.819 1.00 88.50 116 ASN A N 1
ATOM 929 C CA . ASN A 1 116 ? -21.911 3.109 1.960 1.00 88.50 116 ASN A CA 1
ATOM 930 C C . ASN A 1 116 ? -21.402 4.447 2.512 1.00 88.50 116 ASN A C 1
ATOM 932 O O . ASN A 1 116 ? -22.215 5.321 2.782 1.00 88.50 116 ASN A O 1
ATOM 936 N N . GLU A 1 117 ? -20.088 4.624 2.621 1.00 92.56 117 GLU A N 1
ATOM 937 C CA . GLU A 1 117 ? -19.491 5.868 3.088 1.00 92.56 117 GLU A CA 1
ATOM 938 C C . GLU A 1 117 ? -18.753 6.592 1.962 1.00 92.56 117 GLU A C 1
ATOM 940 O O . GLU A 1 117 ? -18.249 5.995 1.002 1.00 92.56 117 GLU A O 1
ATOM 945 N N . SER A 1 118 ? -18.660 7.907 2.105 1.00 92.19 118 SER A N 1
ATOM 946 C CA . SER A 1 118 ? -17.976 8.821 1.191 1.00 92.19 118 SER A CA 1
ATOM 947 C C . SER A 1 118 ? -16.457 8.852 1.391 1.00 92.19 118 SER A C 1
ATOM 949 O O . SER A 1 118 ? -15.791 9.707 0.817 1.00 92.19 118 SER A O 1
ATOM 951 N N . PHE A 1 119 ? -15.866 7.937 2.163 1.00 95.44 119 PHE A N 1
ATOM 952 C CA . PHE A 1 119 ? -14.432 7.952 2.453 1.00 95.44 119 PHE A CA 1
ATOM 953 C C . PHE A 1 119 ? -13.736 6.605 2.227 1.00 95.44 119 PHE A C 1
ATOM 955 O O . PHE A 1 119 ? -14.355 5.542 2.149 1.00 95.44 119 PHE A O 1
ATOM 962 N N . ILE A 1 120 ? -12.414 6.663 2.070 1.00 96.19 120 ILE A N 1
ATOM 963 C CA . ILE A 1 120 ? -11.521 5.507 1.920 1.00 96.19 120 ILE A CA 1
ATOM 964 C C . ILE A 1 120 ? -10.427 5.616 2.975 1.00 96.19 120 ILE A C 1
ATOM 966 O O . ILE A 1 120 ? -9.929 6.707 3.241 1.00 96.19 120 ILE A O 1
ATOM 970 N N . ILE A 1 121 ? -10.040 4.488 3.560 1.00 97.75 121 ILE A N 1
ATOM 971 C CA . ILE A 1 121 ? -8.903 4.412 4.476 1.00 97.75 121 ILE A CA 1
ATOM 972 C C . ILE A 1 121 ? -7.685 3.953 3.679 1.00 97.75 121 ILE A C 1
ATOM 974 O O . ILE A 1 121 ? -7.748 2.947 2.984 1.00 97.75 121 ILE A O 1
ATOM 978 N N . PHE A 1 122 ? -6.587 4.683 3.779 1.00 97.75 122 PHE A N 1
ATOM 979 C CA . PHE A 1 122 ? -5.276 4.303 3.278 1.00 97.75 122 PHE A CA 1
ATOM 980 C C . PHE A 1 122 ? -4.348 3.990 4.455 1.00 97.75 122 PHE A C 1
ATOM 982 O O . PHE A 1 122 ? -4.376 4.709 5.455 1.00 97.75 122 PHE A O 1
ATOM 989 N N . CYS A 1 123 ? -3.500 2.973 4.328 1.00 97.81 123 CYS A N 1
ATOM 990 C CA . CYS A 1 123 ? -2.371 2.744 5.227 1.00 97.81 123 CYS A CA 1
ATOM 991 C C . CYS A 1 123 ? -1.117 2.437 4.408 1.00 97.81 123 CYS A C 1
ATOM 993 O O . CYS A 1 123 ? -1.214 1.794 3.370 1.00 97.81 123 CYS A O 1
ATOM 995 N N . ASP A 1 124 ? 0.046 2.917 4.849 1.00 96.88 124 ASP A N 1
ATOM 996 C CA . ASP A 1 124 ? 1.330 2.590 4.214 1.00 96.88 124 ASP A CA 1
ATOM 997 C C . ASP A 1 124 ? 1.958 1.288 4.749 1.00 96.88 124 ASP A C 1
ATOM 999 O O . ASP A 1 124 ? 2.991 0.856 4.243 1.00 96.88 124 ASP A O 1
ATOM 1003 N N . TYR A 1 125 ? 1.326 0.650 5.737 1.00 97.38 125 TYR A N 1
ATOM 1004 C CA . TYR A 1 125 ? 1.663 -0.677 6.253 1.00 97.38 125 TYR A CA 1
ATOM 1005 C C . TYR A 1 125 ? 0.611 -1.711 5.844 1.00 97.38 125 TYR A C 1
ATOM 1007 O O . TYR A 1 125 ? -0.552 -1.356 5.640 1.00 97.38 125 TYR A O 1
ATOM 1015 N N . PRO A 1 126 ? 0.972 -3.009 5.822 1.00 96.19 126 PRO A N 1
ATOM 1016 C CA . PRO A 1 126 ?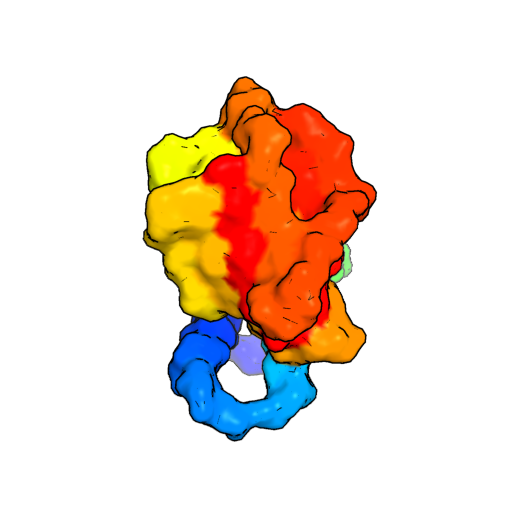 -0.010 -4.071 5.640 1.00 96.19 126 PRO A CA 1
ATOM 1017 C C . PRO A 1 126 ? -1.090 -4.006 6.726 1.00 96.19 126 PRO A C 1
ATOM 1019 O O . PRO A 1 126 ? -0.791 -3.769 7.897 1.00 96.19 126 PRO A O 1
ATOM 1022 N N . ILE A 1 127 ? -2.346 -4.251 6.350 1.00 95.81 127 ILE A N 1
ATOM 1023 C CA . ILE A 1 127 ? -3.477 -4.336 7.280 1.00 95.81 127 ILE A CA 1
ATOM 1024 C C . ILE A 1 127 ? -4.017 -5.766 7.313 1.00 95.81 127 ILE A C 1
ATOM 1026 O O . ILE A 1 127 ? -4.257 -6.378 6.275 1.00 95.81 127 ILE A O 1
ATOM 1030 N N . ALA A 1 128 ? -4.303 -6.257 8.518 1.00 94.06 128 ALA A N 1
ATOM 1031 C CA . ALA A 1 128 ? -5.059 -7.480 8.758 1.00 94.06 128 ALA A CA 1
ATOM 1032 C C . ALA A 1 128 ? -6.444 -7.175 9.354 1.00 94.06 128 ALA A C 1
ATOM 1034 O O . ALA A 1 128 ? -6.684 -6.113 9.938 1.00 94.06 128 ALA A O 1
ATOM 1035 N N . ASN A 1 129 ? -7.365 -8.137 9.251 1.00 93.62 129 ASN A N 1
ATOM 1036 C CA . ASN A 1 129 ? -8.676 -8.102 9.911 1.00 93.62 129 ASN A CA 1
ATOM 1037 C C . ASN A 1 129 ? -9.547 -6.867 9.628 1.00 93.62 129 ASN A C 1
ATOM 1039 O O . ASN A 1 129 ? -10.367 -6.502 10.474 1.00 93.62 129 ASN A O 1
ATOM 1043 N N . PHE A 1 130 ? -9.414 -6.237 8.458 1.00 95.94 130 PHE A N 1
ATOM 1044 C CA . PHE A 1 130 ? -10.272 -5.112 8.097 1.00 95.94 130 PHE A CA 1
ATOM 1045 C C . PHE A 1 130 ? -11.743 -5.551 8.035 1.00 95.94 130 PHE A C 1
ATOM 1047 O O . PHE A 1 130 ? -12.128 -6.397 7.226 1.00 95.94 130 PHE A O 1
ATOM 1054 N N . LYS A 1 131 ? -12.577 -4.983 8.906 1.00 95.50 131 LYS A N 1
ATOM 1055 C CA . LYS A 1 131 ? -14.010 -5.288 9.003 1.00 95.50 131 LYS A CA 1
ATOM 1056 C C . LYS A 1 131 ? -14.796 -4.005 9.211 1.00 95.50 131 LYS A C 1
ATOM 1058 O O . LYS A 1 131 ? -14.407 -3.166 10.014 1.00 95.50 131 LYS A O 1
ATOM 1063 N N . CYS A 1 132 ? -15.936 -3.891 8.538 1.00 95.06 132 CYS A N 1
ATOM 1064 C CA . CYS A 1 132 ? -16.890 -2.799 8.726 1.00 95.06 132 CYS A CA 1
ATOM 1065 C C . CYS A 1 132 ? -18.189 -3.341 9.330 1.00 95.06 132 CYS A C 1
ATOM 1067 O O . CYS A 1 132 ? -18.700 -4.372 8.886 1.00 95.06 132 CYS A O 1
ATOM 1069 N N . LYS A 1 133 ? -18.741 -2.645 10.325 1.00 91.00 133 LYS A N 1
ATOM 1070 C CA . LYS A 1 133 ? -20.035 -2.958 10.936 1.00 91.00 133 LYS A CA 1
ATOM 1071 C C . LYS A 1 133 ? -20.728 -1.669 11.371 1.00 91.00 133 LYS A C 1
ATOM 1073 O O . LYS A 1 133 ? -20.219 -0.972 12.241 1.00 91.00 133 LYS A O 1
ATOM 1078 N N . ALA A 1 134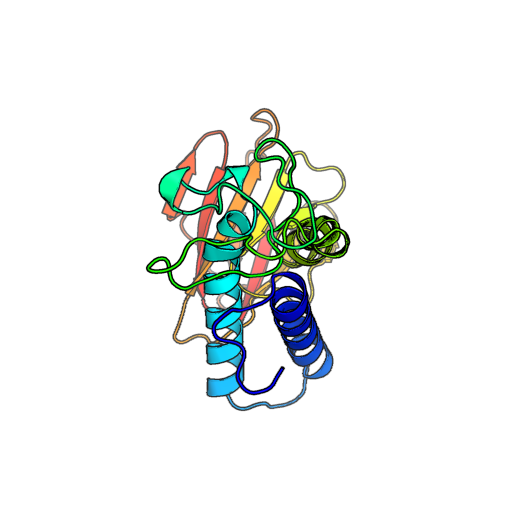 ? -21.923 -1.418 10.830 1.00 88.38 134 ALA A N 1
ATOM 1079 C CA . ALA A 1 134 ? -22.666 -0.175 11.055 1.00 88.38 134 ALA A CA 1
ATOM 1080 C C . ALA A 1 134 ? -21.758 1.046 10.804 1.00 88.38 134 ALA A C 1
ATOM 1082 O O . ALA A 1 134 ? -21.136 1.105 9.747 1.00 88.38 134 ALA A O 1
ATOM 1083 N N . ASN A 1 135 ? -21.622 1.945 11.779 1.00 92.94 135 ASN A N 1
ATOM 1084 C CA . ASN A 1 135 ? -20.819 3.165 11.666 1.00 92.94 135 ASN A CA 1
ATOM 1085 C C . ASN A 1 135 ? -19.416 2.995 12.273 1.00 92.94 135 ASN A C 1
ATOM 1087 O O . ASN A 1 135 ? -18.896 3.878 12.960 1.00 92.94 135 ASN A O 1
ATOM 1091 N N . ALA A 1 136 ? -18.845 1.801 12.122 1.00 94.94 136 ALA A N 1
ATOM 1092 C CA . ALA A 1 136 ? -17.529 1.484 12.638 1.00 94.94 136 ALA A CA 1
ATOM 1093 C C . ALA A 1 136 ? -16.745 0.580 11.686 1.00 94.94 136 ALA A C 1
ATOM 1095 O O . ALA A 1 136 ? -17.286 -0.349 11.080 1.00 94.94 136 ALA A O 1
ATOM 1096 N N . ALA A 1 137 ? -15.440 0.812 11.621 1.00 96.50 137 ALA A N 1
ATOM 1097 C CA . ALA A 1 137 ? -14.463 -0.073 11.016 1.00 96.50 137 ALA A CA 1
ATOM 1098 C C . ALA A 1 137 ? -13.420 -0.478 12.061 1.00 96.50 137 ALA A C 1
ATOM 1100 O O . ALA A 1 137 ? -13.065 0.304 12.943 1.00 96.50 137 ALA A O 1
ATOM 1101 N N . ALA A 1 138 ? -12.932 -1.707 11.970 1.00 97.12 138 ALA A N 1
ATOM 1102 C CA . ALA A 1 138 ? -11.842 -2.212 12.789 1.00 97.12 138 ALA A CA 1
ATOM 1103 C C . ALA A 1 138 ? -10.779 -2.834 11.890 1.00 97.12 138 ALA A C 1
ATOM 1105 O O . ALA A 1 138 ? -11.109 -3.441 10.871 1.00 97.12 138 ALA A O 1
ATOM 1106 N N . LEU A 1 139 ? -9.518 -2.666 12.273 1.00 97.06 139 LEU A N 1
ATOM 1107 C CA . LEU A 1 139 ? -8.367 -3.186 11.546 1.00 97.06 139 LEU A CA 1
ATOM 1108 C C . LEU A 1 139 ? -7.195 -3.440 12.492 1.00 97.06 139 LEU A C 1
ATOM 1110 O O . LEU A 1 139 ? -7.180 -2.944 13.618 1.00 97.06 139 LEU A O 1
ATOM 1114 N N . THR A 1 140 ? -6.218 -4.219 12.041 1.00 96.06 140 THR A N 1
ATOM 1115 C CA . THR A 1 140 ? -4.933 -4.396 12.729 1.00 96.06 140 THR A CA 1
ATOM 1116 C C . THR A 1 140 ? -3.822 -3.947 11.795 1.00 96.06 140 THR A C 1
ATOM 1118 O O . THR A 1 140 ? -3.722 -4.469 10.686 1.00 96.06 140 THR A O 1
ATOM 1121 N N . THR A 1 141 ? -3.017 -2.973 12.213 1.00 96.12 141 THR A N 1
ATOM 1122 C CA . THR A 1 141 ? -1.809 -2.589 11.472 1.00 96.12 141 THR A CA 1
ATOM 1123 C C . THR A 1 141 ? -0.774 -3.701 11.611 1.00 96.12 141 THR A C 1
ATOM 1125 O O . THR A 1 141 ? -0.629 -4.287 12.681 1.00 96.12 141 THR A O 1
ATOM 1128 N N . GLY A 1 142 ? -0.068 -4.031 10.535 1.00 94.75 142 GLY A N 1
ATOM 1129 C CA . GLY A 1 142 ? 1.063 -4.951 10.573 1.00 94.75 142 GLY A CA 1
ATOM 1130 C C . GLY A 1 142 ? 2.330 -4.274 11.095 1.00 94.75 142 GLY A C 1
ATOM 1131 O O . GLY A 1 142 ? 2.281 -3.205 11.705 1.00 94.75 142 GLY A O 1
ATOM 1132 N N . GLY A 1 143 ? 3.483 -4.893 10.849 1.00 95.06 143 GLY A N 1
ATOM 1133 C CA . GLY A 1 143 ? 4.767 -4.373 11.314 1.00 95.06 143 GLY A CA 1
ATOM 1134 C C . GLY A 1 143 ? 5.020 -4.644 12.792 1.00 95.06 143 GLY A C 1
ATOM 1135 O O . GLY A 1 143 ? 4.703 -5.717 13.303 1.00 95.06 143 GLY A O 1
ATOM 1136 N N . ASP A 1 144 ? 5.645 -3.683 13.461 1.00 95.25 144 ASP A N 1
ATOM 1137 C CA . ASP A 1 144 ? 6.155 -3.827 14.821 1.00 95.25 144 ASP A CA 1
ATOM 1138 C C . ASP A 1 144 ? 5.909 -2.540 15.616 1.00 95.25 144 ASP A C 1
ATOM 1140 O O . ASP A 1 144 ? 6.026 -1.440 15.074 1.00 95.25 144 ASP A O 1
ATOM 1144 N N . GLU A 1 145 ? 5.578 -2.677 16.900 1.00 94.56 145 GLU A N 1
ATOM 1145 C CA . GLU A 1 145 ? 5.217 -1.562 17.787 1.00 94.56 145 GLU A CA 1
ATOM 1146 C C . GLU A 1 145 ? 6.340 -0.530 17.979 1.00 94.56 145 GLU A C 1
ATOM 1148 O O . GLU A 1 145 ? 6.074 0.618 18.345 1.00 94.56 145 GLU A O 1
ATOM 1153 N N . ARG A 1 146 ? 7.595 -0.914 17.702 1.00 95.31 146 ARG A N 1
ATOM 1154 C CA . ARG A 1 146 ? 8.761 -0.018 17.732 1.00 95.31 146 ARG A CA 1
ATOM 1155 C C . ARG A 1 146 ? 8.695 1.077 16.668 1.00 95.31 146 ARG A C 1
ATOM 1157 O O . ARG A 1 146 ? 9.383 2.086 16.807 1.00 95.31 146 ARG A O 1
ATOM 1164 N N . LEU A 1 147 ? 7.906 0.878 15.611 1.00 97.06 147 LEU A N 1
ATOM 1165 C CA . LEU A 1 147 ? 7.724 1.817 14.508 1.00 97.06 147 LEU A CA 1
ATOM 1166 C C . LEU A 1 147 ? 6.257 2.244 14.378 1.00 97.06 147 LEU A C 1
ATOM 1168 O O . LEU A 1 147 ? 5.363 1.756 15.073 1.00 97.06 147 LEU A O 1
ATOM 1172 N N . ASN A 1 148 ? 6.019 3.201 13.481 1.00 97.19 148 ASN A N 1
ATOM 1173 C CA . ASN A 1 148 ? 4.687 3.709 13.198 1.00 97.19 148 ASN A CA 1
ATOM 1174 C C . ASN A 1 148 ? 4.426 3.762 11.694 1.00 97.19 148 ASN A C 1
ATOM 1176 O O . ASN A 1 148 ? 5.315 4.079 10.899 1.00 97.19 148 ASN A O 1
ATOM 1180 N N . CYS A 1 149 ? 3.168 3.532 11.348 1.00 97.31 149 CYS A N 1
ATOM 1181 C CA . CYS A 1 149 ? 2.615 3.649 10.016 1.00 97.31 149 CYS A CA 1
ATOM 1182 C C . CYS A 1 149 ? 1.774 4.915 9.873 1.00 97.31 149 CYS A C 1
ATOM 1184 O O . CYS A 1 149 ? 1.200 5.453 10.829 1.00 97.31 149 CYS A O 1
ATOM 1186 N N . ARG A 1 150 ? 1.686 5.377 8.634 1.00 97.88 150 ARG A N 1
ATOM 1187 C CA . ARG A 1 150 ? 0.826 6.469 8.217 1.00 97.88 150 ARG A CA 1
ATOM 1188 C C . ARG A 1 150 ? -0.522 5.892 7.817 1.00 97.88 150 ARG A C 1
ATOM 1190 O O . ARG A 1 150 ? -0.623 5.136 6.853 1.00 97.88 150 ARG A O 1
ATOM 1197 N N . MET A 1 151 ? -1.570 6.300 8.523 1.00 98.38 151 MET A N 1
ATOM 1198 C CA . MET A 1 151 ? -2.949 6.008 8.139 1.00 98.38 151 MET A CA 1
ATOM 1199 C C . MET A 1 151 ? -3.651 7.300 7.733 1.00 98.38 151 MET A C 1
ATOM 1201 O O . MET A 1 151 ? -3.587 8.298 8.447 1.00 98.38 151 MET A O 1
ATOM 1205 N N . ILE A 1 152 ? -4.334 7.288 6.593 1.00 98.06 152 ILE A N 1
ATOM 1206 C CA . ILE A 1 152 ? -5.054 8.444 6.057 1.00 98.06 152 ILE A CA 1
ATOM 1207 C C . ILE A 1 152 ? -6.503 8.051 5.815 1.00 98.06 152 ILE A C 1
ATOM 1209 O O . ILE A 1 152 ? -6.781 7.026 5.206 1.00 98.06 152 ILE A O 1
ATOM 1213 N N . ILE A 1 153 ? -7.432 8.891 6.240 1.00 97.69 153 ILE A N 1
ATOM 1214 C CA . ILE A 1 153 ? -8.836 8.802 5.858 1.00 97.69 153 ILE A CA 1
ATOM 1215 C C . ILE A 1 153 ? -9.069 9.872 4.800 1.00 97.69 153 ILE A C 1
ATOM 1217 O O . ILE A 1 153 ? -8.932 11.056 5.093 1.00 97.69 153 ILE A O 1
ATOM 1221 N N . LEU A 1 154 ? -9.362 9.445 3.575 1.00 96.75 154 LEU A N 1
ATOM 1222 C CA . LEU A 1 154 ? -9.568 10.288 2.398 1.00 96.75 154 LEU A CA 1
ATOM 1223 C C . LEU A 1 154 ? -11.067 10.490 2.167 1.00 96.75 154 LEU A C 1
ATOM 1225 O O . LEU A 1 154 ? -11.779 9.511 1.936 1.00 96.75 154 LEU A O 1
ATOM 1229 N N . PHE A 1 155 ? -11.539 11.735 2.182 1.00 95.50 155 PHE A N 1
ATOM 1230 C CA . PHE A 1 155 ? -12.937 12.090 1.932 1.00 95.50 155 PHE A CA 1
ATOM 1231 C C . PHE A 1 155 ? -13.176 12.353 0.445 1.00 95.50 155 PHE A C 1
ATOM 1233 O O . PHE A 1 155 ? -12.433 13.083 -0.209 1.00 95.50 155 PHE A O 1
ATOM 1240 N N . LYS A 1 156 ? -14.241 11.778 -0.112 1.00 87.94 156 LYS A N 1
ATOM 1241 C CA . LYS A 1 156 ? -14.670 12.036 -1.489 1.00 87.94 156 LYS A CA 1
ATOM 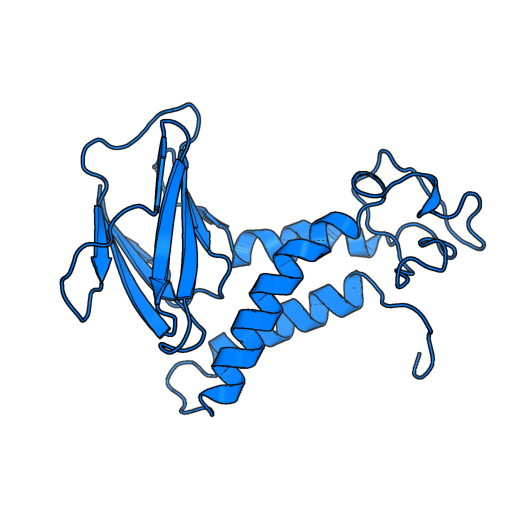1242 C C . LYS A 1 156 ? -15.630 13.212 -1.507 1.00 87.94 156 LYS A C 1
ATOM 1244 O O . LYS A 1 156 ? -16.642 13.202 -0.814 1.00 87.94 156 LYS A O 1
ATOM 1249 N N . GLY A 1 157 ? -15.328 14.210 -2.334 1.00 81.12 157 GLY A N 1
ATOM 1250 C CA . GLY A 1 157 ? -16.217 15.355 -2.549 1.00 81.12 157 GLY A CA 1
ATOM 1251 C C . GLY A 1 157 ? -16.462 16.209 -1.299 1.00 81.12 157 GLY A C 1
ATOM 1252 O O . GLY A 1 157 ? -17.490 16.872 -1.228 1.00 81.12 157 GLY A O 1
ATOM 1253 N N . GLY A 1 158 ? -15.558 16.171 -0.312 1.00 72.31 158 GLY A N 1
ATOM 1254 C CA . GLY A 1 158 ? -15.678 16.934 0.937 1.00 72.31 158 GLY A CA 1
ATOM 1255 C C . GLY A 1 158 ? -16.770 16.445 1.897 1.00 72.31 158 GLY A C 1
ATOM 1256 O O . GLY A 1 158 ? -17.028 17.103 2.905 1.00 72.31 158 GLY A O 1
ATOM 1257 N N . ASP A 1 159 ? -17.407 15.304 1.617 1.00 84.06 159 ASP A N 1
ATOM 1258 C CA . ASP A 1 159 ? -18.432 14.721 2.481 1.00 84.06 159 ASP A CA 1
ATOM 1259 C C . ASP A 1 159 ? -17.771 14.009 3.669 1.00 84.06 159 ASP A C 1
ATOM 1261 O O . ASP A 1 159 ? -17.432 12.826 3.617 1.00 84.06 159 ASP A O 1
ATOM 1265 N N . ARG A 1 160 ? -17.493 14.783 4.719 1.00 88.19 160 ARG A N 1
ATOM 1266 C CA . ARG A 1 160 ? -16.799 14.334 5.926 1.00 88.19 160 ARG A CA 1
ATOM 1267 C C . ARG A 1 160 ? -17.792 14.032 7.055 1.00 88.19 160 ARG A C 1
ATOM 1269 O O . ARG A 1 160 ? -18.517 14.940 7.476 1.00 88.19 160 ARG A O 1
ATOM 1276 N N . PRO A 1 161 ? -17.735 12.835 7.670 1.00 89.00 161 PRO A N 1
ATOM 1277 C CA . PRO A 1 161 ? -18.516 12.556 8.867 1.00 89.00 161 PRO A CA 1
ATOM 1278 C C . PRO A 1 161 ? -18.119 13.465 10.039 1.00 89.00 161 PRO A C 1
ATOM 1280 O O . PRO A 1 161 ? -16.935 13.658 10.334 1.00 89.00 161 PRO A O 1
ATOM 1283 N N . LYS A 1 162 ? -19.118 14.023 10.733 1.00 85.62 162 LYS A N 1
ATOM 1284 C CA . LYS A 1 162 ? -18.904 15.010 11.808 1.00 85.62 162 LYS A CA 1
ATOM 1285 C C . LYS A 1 162 ? -18.223 14.426 13.046 1.00 85.62 162 LYS A C 1
ATOM 1287 O O . LYS A 1 162 ? -17.452 15.131 13.689 1.00 85.62 162 LYS A O 1
ATOM 1292 N N . ASN A 1 163 ? -18.493 13.161 13.363 1.00 90.00 163 ASN A N 1
ATOM 1293 C CA . ASN A 1 163 ? -18.041 12.510 14.594 1.00 90.00 163 ASN A CA 1
ATOM 1294 C C . ASN A 1 163 ? -16.968 11.448 14.332 1.00 90.00 163 ASN A C 1
ATOM 1296 O O . ASN A 1 163 ? -16.868 10.473 15.076 1.00 90.00 163 ASN A O 1
ATOM 1300 N N . LEU A 1 164 ? -16.169 11.636 13.274 1.00 95.12 164 LEU A N 1
ATOM 1301 C CA . LEU A 1 164 ? -15.129 10.679 12.933 1.00 95.12 164 LEU A CA 1
ATOM 1302 C C . LEU A 1 164 ? -14.050 10.626 14.019 1.00 95.12 164 LEU A C 1
ATOM 1304 O O . LEU A 1 164 ? -13.441 11.639 14.367 1.00 95.12 164 LEU A O 1
ATOM 1308 N N . GLU A 1 165 ? -13.782 9.424 14.513 1.00 96.06 165 GLU A N 1
ATOM 1309 C CA . GLU A 1 165 ? -12.851 9.176 15.601 1.00 96.06 165 GLU A CA 1
ATOM 1310 C C . GLU A 1 165 ? -12.046 7.901 15.363 1.00 96.06 165 GLU A C 1
ATOM 1312 O O . GLU A 1 165 ? -12.580 6.895 14.905 1.00 96.06 165 GLU A O 1
ATOM 1317 N N . VAL A 1 166 ? -10.758 7.943 15.710 1.00 97.56 166 VAL A N 1
ATOM 1318 C CA . VAL A 1 166 ? -9.830 6.815 15.591 1.00 97.56 166 VAL A CA 1
ATOM 1319 C C . VAL A 1 166 ? -9.264 6.490 16.970 1.00 97.56 166 VAL A C 1
ATOM 1321 O O . VAL A 1 166 ? -8.780 7.380 17.672 1.00 97.56 166 VAL A O 1
ATOM 1324 N N . LYS A 1 167 ? -9.310 5.216 17.364 1.00 97.56 167 LYS A N 1
ATOM 1325 C CA . LYS A 1 167 ? -8.881 4.728 18.682 1.00 97.56 167 LYS A CA 1
ATOM 1326 C C . LYS A 1 167 ? -8.049 3.459 18.601 1.00 97.56 167 LYS A C 1
ATOM 1328 O O . LYS A 1 167 ? -8.345 2.581 17.792 1.00 97.56 167 LYS A O 1
ATOM 1333 N N . SER A 1 168 ? -7.109 3.307 19.530 1.00 96.19 168 SER A N 1
ATOM 1334 C CA . SER A 1 168 ? -6.524 2.003 19.857 1.00 96.19 168 SER A CA 1
ATOM 1335 C C . SER A 1 168 ? -7.554 1.173 20.623 1.00 96.19 168 SER A C 1
ATOM 1337 O O . SER A 1 168 ? -8.099 1.626 21.631 1.00 96.19 168 SER A O 1
ATOM 1339 N N . LEU A 1 169 ? -7.819 -0.051 20.167 1.00 92.50 169 LEU A N 1
ATOM 1340 C CA . LEU A 1 169 ? -8.721 -0.971 20.870 1.00 92.50 169 LEU A CA 1
ATOM 1341 C C . LEU A 1 169 ? -8.107 -1.522 22.163 1.00 92.50 169 LEU A C 1
ATOM 1343 O O . LEU A 1 169 ? -8.836 -1.861 23.092 1.00 92.50 169 LEU A O 1
ATOM 1347 N N . GLU A 1 170 ? -6.780 -1.589 22.232 1.00 90.56 170 GLU A N 1
ATOM 1348 C CA . GLU A 1 170 ? -6.048 -2.151 23.371 1.00 90.56 170 GLU A CA 1
ATOM 1349 C C . GLU A 1 170 ? -5.849 -1.108 24.466 1.00 90.56 170 GLU A C 1
ATOM 1351 O O . GLU A 1 170 ? -6.163 -1.361 25.627 1.00 90.56 170 GLU A O 1
ATOM 1356 N N . ARG A 1 171 ? -5.405 0.096 24.088 1.00 89.56 171 ARG A N 1
ATOM 1357 C CA . ARG A 1 171 ? -5.165 1.200 25.030 1.00 89.56 171 ARG A CA 1
ATOM 1358 C C . ARG A 1 171 ? -6.441 1.970 25.367 1.00 89.56 171 ARG A C 1
ATOM 1360 O O . ARG A 1 171 ? -6.486 2.673 26.366 1.00 89.56 171 ARG A O 1
ATOM 1367 N N . LYS A 1 172 ? -7.490 1.833 24.544 1.00 89.19 172 LYS A N 1
ATOM 1368 C CA . LYS A 1 172 ? -8.738 2.623 24.611 1.00 89.19 172 LYS A CA 1
ATOM 1369 C C . LYS A 1 172 ? -8.504 4.135 24.498 1.00 89.19 172 LYS A C 1
ATOM 1371 O O . LYS A 1 172 ? -9.346 4.934 24.905 1.00 89.19 172 LYS A O 1
ATOM 1376 N N . GLU A 1 173 ? -7.383 4.519 23.901 1.00 93.06 173 GLU A N 1
ATOM 1377 C CA . GLU A 1 173 ? -6.971 5.904 23.696 1.00 93.06 173 GLU A CA 1
ATOM 1378 C C . GLU A 1 173 ? -7.301 6.368 22.279 1.00 93.06 173 GLU A C 1
ATOM 1380 O O . GLU A 1 173 ? -7.269 5.582 21.327 1.00 93.06 173 GLU A O 1
ATOM 1385 N N . LYS A 1 174 ? -7.617 7.659 22.144 1.00 95.81 174 LYS A N 1
ATOM 1386 C CA . LYS A 1 174 ? -7.845 8.300 20.847 1.00 95.81 174 LYS A CA 1
ATOM 1387 C C . LYS A 1 174 ? -6.513 8.669 20.207 1.00 95.81 174 LYS A C 1
ATOM 1389 O O . LYS A 1 174 ? -5.621 9.175 20.883 1.00 95.81 174 LYS A O 1
ATOM 1394 N N . TYR A 1 175 ? -6.417 8.490 18.896 1.00 96.62 175 TYR A N 1
ATOM 1395 C CA . TYR A 1 175 ? -5.304 9.023 18.123 1.00 96.62 175 TYR A CA 1
ATOM 1396 C C . TYR A 1 175 ? -5.542 10.491 17.787 1.00 96.62 175 TYR A C 1
ATOM 1398 O O . TYR A 1 175 ? -6.606 10.869 17.293 1.00 96.62 175 TYR A O 1
ATOM 1406 N N . ASN A 1 176 ? -4.519 11.311 18.015 1.00 96.31 176 ASN A N 1
ATOM 1407 C CA . ASN A 1 176 ? -4.504 12.690 17.546 1.00 96.31 176 ASN A CA 1
ATOM 1408 C C . ASN A 1 176 ? -4.131 12.722 16.062 1.00 96.31 176 ASN A C 1
ATOM 1410 O O . ASN A 1 176 ? -3.218 12.019 15.625 1.00 96.31 176 ASN A O 1
ATOM 1414 N N . ALA A 1 177 ? -4.839 13.546 15.293 1.00 97.12 177 ALA A N 1
ATOM 1415 C CA . ALA A 1 177 ? -4.519 13.751 13.890 1.00 97.12 177 ALA A CA 1
ATOM 1416 C C . ALA A 1 177 ? -3.189 14.508 13.751 1.00 97.12 177 ALA A C 1
ATOM 1418 O O . ALA A 1 177 ? -2.984 15.533 14.399 1.00 97.12 177 ALA A O 1
ATOM 1419 N N . VAL A 1 178 ? -2.319 14.026 12.868 1.00 97.62 178 VAL A N 1
ATOM 1420 C CA . VAL A 1 178 ? -1.091 14.720 12.448 1.00 97.62 178 VAL A CA 1
ATOM 1421 C C . VAL A 1 178 ? -1.426 15.811 11.434 1.00 97.62 178 VAL A C 1
ATOM 1423 O O . VAL A 1 178 ? -0.865 16.903 11.469 1.00 97.62 178 VAL A O 1
ATOM 1426 N N . LYS A 1 179 ? -2.381 15.530 10.543 1.00 97.19 179 LYS A N 1
ATOM 1427 C CA . LYS A 1 179 ? -2.917 16.483 9.569 1.00 97.19 179 LYS A CA 1
ATOM 1428 C C . LYS A 1 179 ? -4.425 16.326 9.496 1.00 97.19 179 LYS A C 1
ATOM 1430 O O . LYS A 1 179 ? -4.941 15.215 9.535 1.00 97.19 179 LYS A O 1
ATOM 1435 N N . ASN A 1 180 ? -5.138 17.439 9.400 1.00 95.50 180 ASN A N 1
ATOM 1436 C CA . ASN A 1 180 ? -6.593 17.448 9.389 1.00 95.50 180 ASN A CA 1
ATOM 1437 C C . ASN A 1 180 ? -7.080 18.599 8.505 1.00 95.50 180 ASN A C 1
ATOM 1439 O O . ASN A 1 180 ? -6.857 19.763 8.833 1.00 95.50 180 ASN A O 1
ATOM 1443 N N . ASN A 1 181 ? -7.706 18.278 7.377 1.00 92.56 181 ASN A N 1
ATOM 1444 C CA . ASN A 1 181 ? -8.262 19.258 6.448 1.00 92.56 181 ASN A CA 1
ATOM 1445 C C . ASN A 1 181 ? -9.592 18.731 5.847 1.00 92.56 181 ASN A C 1
ATOM 1447 O O . ASN A 1 181 ? -10.063 17.665 6.256 1.00 92.56 181 ASN A O 1
ATOM 1451 N N . PRO A 1 182 ? -10.255 19.480 4.946 1.00 92.12 182 PRO A N 1
ATOM 1452 C CA . PRO A 1 182 ? -11.518 19.044 4.344 1.00 92.12 182 PRO A CA 1
ATOM 1453 C C . PRO A 1 182 ? -11.432 17.761 3.504 1.00 92.12 182 PRO A C 1
ATOM 1455 O O . PRO A 1 182 ? -12.430 17.056 3.392 1.00 92.12 182 PRO A O 1
ATOM 1458 N N . ASP A 1 183 ? -10.258 17.440 2.958 1.00 93.69 183 ASP A N 1
ATOM 1459 C CA . ASP A 1 183 ? -10.065 16.319 2.031 1.00 93.69 183 ASP A CA 1
ATOM 1460 C C . ASP A 1 183 ? -9.552 15.056 2.729 1.00 93.69 183 ASP A C 1
ATOM 1462 O O . ASP A 1 183 ? -9.760 13.945 2.241 1.00 93.69 183 ASP A O 1
ATOM 1466 N N . LEU A 1 184 ? -8.866 15.205 3.867 1.00 96.56 184 LEU A N 1
ATOM 1467 C CA . LEU A 1 184 ? -8.292 14.083 4.597 1.00 96.56 184 LEU A CA 1
ATOM 1468 C C . LEU A 1 184 ? -8.060 14.336 6.088 1.00 96.56 184 LEU A C 1
ATOM 1470 O O . LEU A 1 184 ? -7.887 15.469 6.549 1.00 96.56 184 LEU A O 1
ATOM 1474 N N . ILE A 1 185 ? -7.941 13.233 6.828 1.00 97.38 185 ILE A N 1
ATOM 1475 C CA . ILE A 1 185 ? -7.316 13.198 8.153 1.00 97.38 185 ILE A CA 1
ATOM 1476 C C . ILE A 1 185 ? -6.188 12.174 8.142 1.00 97.38 185 ILE A C 1
ATOM 1478 O O . ILE A 1 185 ? -6.371 11.048 7.693 1.00 97.38 185 ILE A O 1
ATOM 1482 N N . GLU A 1 186 ? -5.028 12.562 8.650 1.00 98.38 186 GLU A N 1
ATOM 1483 C CA . GLU A 1 186 ? -3.833 11.734 8.742 1.00 98.38 186 GLU A CA 1
ATOM 1484 C C . GLU A 1 186 ? -3.501 11.434 10.199 1.00 98.38 186 GLU A C 1
ATOM 1486 O O . GLU A 1 186 ? -3.544 12.324 11.052 1.00 98.38 186 GLU A O 1
ATOM 1491 N N . TYR A 1 187 ? -3.113 10.194 10.463 1.00 98.44 187 TYR A N 1
ATOM 1492 C CA . TYR A 1 187 ? -2.736 9.688 11.771 1.00 98.44 187 TYR A CA 1
ATOM 1493 C C . TYR A 1 187 ? -1.395 8.965 11.692 1.00 98.44 187 TYR A C 1
ATOM 1495 O O . TYR A 1 187 ? -1.094 8.295 10.702 1.00 98.44 187 TYR A O 1
ATOM 1503 N N . ASN A 1 188 ? -0.629 9.063 12.776 1.00 97.81 188 ASN A N 1
ATOM 1504 C CA . ASN A 1 188 ? 0.536 8.225 13.014 1.00 97.81 188 ASN A CA 1
ATOM 1505 C C . ASN A 1 188 ? 0.123 7.106 13.978 1.00 97.81 188 ASN A C 1
ATOM 1507 O O . ASN A 1 188 ? -0.223 7.384 15.129 1.00 97.81 188 ASN A O 1
ATOM 1511 N N . ILE A 1 189 ? 0.091 5.867 13.494 1.00 97.50 189 ILE A N 1
ATOM 1512 C CA . ILE A 1 189 ? -0.421 4.703 14.225 1.00 97.50 189 ILE A CA 1
ATOM 1513 C C . ILE A 1 189 ? 0.729 3.724 14.453 1.00 97.50 189 ILE A C 1
ATOM 1515 O O . ILE A 1 189 ? 1.460 3.410 13.521 1.00 97.50 189 ILE A O 1
ATOM 1519 N N . SER A 1 190 ? 0.879 3.208 15.672 1.00 96.50 190 SER A N 1
ATOM 1520 C CA . SER A 1 190 ? 1.900 2.194 15.972 1.00 96.50 190 SER A CA 1
ATOM 1521 C C . SER A 1 190 ? 1.710 0.933 15.114 1.00 96.50 190 SER A C 1
ATOM 1523 O O . SER A 1 190 ? 0.581 0.580 14.756 1.00 96.50 190 SER A O 1
ATOM 1525 N N . GLY A 1 191 ? 2.808 0.271 14.749 1.00 95.56 191 GLY A N 1
ATOM 1526 C CA . GLY A 1 191 ? 2.748 -1.045 14.117 1.00 95.56 191 GLY A CA 1
ATOM 1527 C C . GLY A 1 191 ? 2.181 -2.105 15.066 1.00 95.5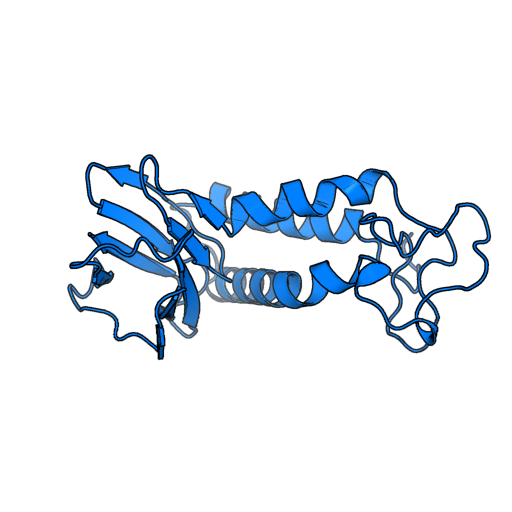6 191 GLY A C 1
ATOM 1528 O O . GLY A 1 191 ? 2.194 -1.936 16.284 1.00 95.56 191 GLY A O 1
ATOM 1529 N N . ASN A 1 192 ? 1.684 -3.207 14.507 1.00 93.69 192 ASN A N 1
ATOM 1530 C CA . ASN A 1 192 ? 1.096 -4.324 15.253 1.00 93.69 192 ASN A CA 1
ATOM 1531 C C . ASN A 1 192 ? -0.039 -3.907 16.213 1.00 93.69 192 ASN A C 1
ATOM 1533 O O . ASN A 1 192 ? -0.136 -4.398 17.336 1.00 93.69 192 ASN A O 1
ATOM 1537 N N . GLN A 1 193 ? -0.897 -2.977 15.787 1.00 95.50 193 GLN A N 1
ATOM 1538 C CA . GLN A 1 193 ? -1.879 -2.331 16.653 1.00 95.50 193 GLN A CA 1
ATOM 1539 C C . GLN A 1 193 ? -3.305 -2.553 16.156 1.00 95.50 193 GLN A C 1
ATOM 1541 O O . 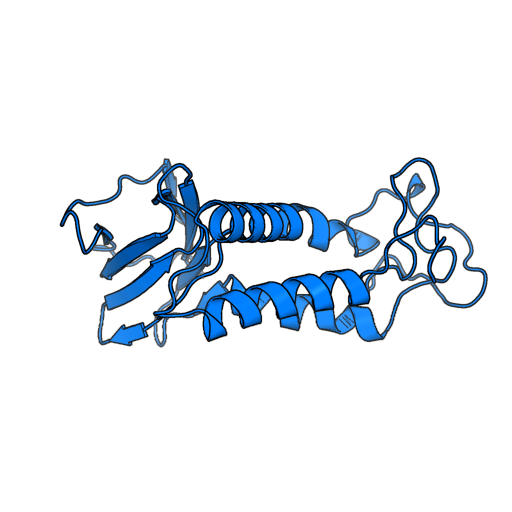GLN A 1 193 ? -3.638 -2.303 14.997 1.00 95.50 193 GLN A O 1
ATOM 1546 N N . LYS A 1 194 ? -4.198 -2.937 17.073 1.00 96.69 194 LYS A N 1
ATOM 1547 C CA . LYS A 1 194 ? -5.643 -2.974 16.804 1.00 96.69 194 LYS A CA 1
ATOM 1548 C C . LYS A 1 194 ? -6.245 -1.577 16.875 1.00 96.69 194 LYS A C 1
ATOM 1550 O O . LYS A 1 194 ? -6.158 -0.912 17.913 1.00 96.69 194 LYS A O 1
ATOM 1555 N N . VAL A 1 195 ? -6.899 -1.165 15.796 1.00 97.81 195 VAL A N 1
ATOM 1556 C CA . VAL A 1 195 ? -7.481 0.166 15.610 1.00 97.81 195 VAL A CA 1
ATOM 1557 C C . VAL A 1 195 ? -8.978 0.046 15.353 1.00 97.81 195 VAL A C 1
ATOM 1559 O O . VAL A 1 195 ? -9.437 -0.852 14.648 1.00 97.81 195 VAL A O 1
ATOM 1562 N N . SER A 1 196 ? -9.738 0.981 15.914 1.00 97.44 196 SER A N 1
ATOM 1563 C CA . SER A 1 196 ? -11.143 1.206 15.584 1.00 97.44 196 SER A CA 1
ATOM 1564 C C . SER A 1 196 ? -11.342 2.615 15.052 1.00 97.44 196 SER A C 1
ATOM 1566 O O . SER A 1 196 ? -10.727 3.561 15.543 1.00 97.44 196 SER A O 1
ATOM 1568 N N . ILE A 1 197 ? -12.201 2.732 14.050 1.00 97.44 197 ILE A N 1
ATOM 1569 C CA . ILE A 1 197 ? -12.602 3.976 13.407 1.00 97.44 197 ILE A CA 1
ATOM 1570 C C . ILE A 1 197 ? -14.122 4.033 13.521 1.00 97.44 197 ILE A C 1
ATOM 1572 O O . ILE A 1 197 ? -14.786 3.081 13.121 1.00 97.44 197 ILE A O 1
ATOM 1576 N N . THR A 1 198 ? -14.677 5.101 14.079 1.00 96.19 198 THR A N 1
ATOM 1577 C CA . THR A 1 198 ? -16.130 5.293 14.245 1.00 96.19 198 THR A CA 1
ATOM 1578 C C . THR A 1 198 ? -16.555 6.626 13.656 1.00 96.19 198 THR A C 1
ATOM 1580 O O . THR A 1 198 ? -15.747 7.552 13.688 1.00 96.19 198 THR A O 1
ATOM 1583 N N . TRP A 1 199 ? -17.784 6.741 13.148 1.00 94.50 199 TRP A N 1
ATOM 1584 C CA . TRP A 1 199 ? -18.303 7.977 12.548 1.00 94.50 199 TRP A CA 1
ATOM 1585 C C . TRP A 1 199 ? -19.792 8.233 12.812 1.00 94.50 199 TRP A C 1
ATOM 1587 O O . TRP A 1 199 ? -20.535 7.280 13.147 1.00 94.50 199 TRP A O 1
#

Sequence (199 aa):
MRDAPYTAAYEEQEVYSALHDYLKEAEGIEILPSVRLLIAEFIRHMMGRVAHYYPTMLKEEAVAKESKTGEIDRKLWIALEDLHDGWEQSGEVGQEVYGAGIAFGVIPNQYFKVKNESFIIFCDYPIANFKCKANAAALTTGGDERLNCRMIILFKGGDRPKNLEVKSLERKEKYNAVKNNPDLIEYNISGNQKVSITW